Protein AF-A0A2V7XIF2-F1 (afdb_monomer_lite)

Structure (mmCIF, N/CA/C/O backbone):
data_AF-A0A2V7XIF2-F1
#
_entry.id   AF-A0A2V7XIF2-F1
#
loop_
_atom_site.group_PDB
_atom_site.id
_atom_site.type_symbol
_atom_site.label_atom_id
_atom_site.label_alt_id
_atom_site.label_comp_id
_atom_site.label_asym_id
_atom_site.label_entity_id
_atom_site.label_seq_id
_atom_site.pdbx_PDB_ins_code
_atom_site.Cartn_x
_atom_site.Cartn_y
_atom_site.Cartn_z
_atom_site.occupancy
_atom_site.B_iso_or_equiv
_atom_site.auth_seq_id
_atom_site.auth_comp_id
_atom_site.auth_asym_id
_atom_site.auth_atom_id
_atom_site.pdbx_PDB_model_num
ATOM 1 N N . MET A 1 1 ? -19.639 20.354 -1.097 1.00 61.91 1 MET A N 1
ATOM 2 C CA . MET A 1 1 ? -18.245 20.669 -0.716 1.00 61.91 1 MET A CA 1
ATOM 3 C C . MET A 1 1 ? -17.318 19.687 -1.419 1.00 61.91 1 MET A C 1
ATOM 5 O O . MET A 1 1 ? -17.720 18.538 -1.571 1.00 61.91 1 MET A O 1
ATOM 9 N N . ASN A 1 2 ? -16.154 20.120 -1.911 1.00 87.12 2 ASN A N 1
ATOM 10 C CA . ASN A 1 2 ? -15.184 19.226 -2.555 1.00 87.12 2 ASN A CA 1
ATOM 11 C C . ASN A 1 2 ? -14.437 18.419 -1.479 1.00 87.12 2 ASN A C 1
ATOM 13 O O . ASN A 1 2 ? -13.933 19.007 -0.529 1.00 87.12 2 ASN A O 1
ATOM 17 N N . LEU A 1 3 ? -14.365 17.089 -1.617 1.00 90.62 3 LEU A N 1
ATOM 18 C CA . LEU A 1 3 ? -13.649 16.223 -0.672 1.00 90.62 3 LEU A CA 1
ATOM 19 C C . LEU A 1 3 ? -12.134 16.489 -0.664 1.00 90.62 3 LEU A C 1
ATOM 21 O O . LEU A 1 3 ? -11.493 16.375 0.375 1.00 90.62 3 LEU A O 1
ATOM 25 N N . TYR A 1 4 ? -11.560 16.837 -1.818 1.00 90.69 4 TYR A N 1
ATOM 26 C CA . TYR A 1 4 ? -10.109 16.883 -2.007 1.00 90.69 4 TYR A CA 1
ATOM 27 C C . TYR A 1 4 ? -9.458 18.197 -1.590 1.00 90.69 4 TYR A C 1
ATOM 29 O O . TYR A 1 4 ? -8.278 18.201 -1.260 1.00 90.69 4 TYR A O 1
ATOM 37 N N . GLU A 1 5 ? -10.198 19.301 -1.588 1.00 92.19 5 GLU A N 1
ATOM 38 C CA . GLU A 1 5 ? -9.678 20.621 -1.216 1.00 92.19 5 GLU A CA 1
ATOM 39 C C . GLU A 1 5 ? -9.078 20.637 0.204 1.00 92.19 5 GLU A C 1
ATOM 41 O O . GLU A 1 5 ? -7.871 20.863 0.319 1.00 92.19 5 GLU A O 1
ATOM 46 N N . PRO A 1 6 ? -9.804 20.244 1.270 1.00 92.31 6 PRO A N 1
ATOM 47 C CA . PRO A 1 6 ? -9.222 20.233 2.613 1.00 92.31 6 PRO A CA 1
ATOM 48 C C . PRO A 1 6 ? -8.127 19.165 2.788 1.00 92.31 6 PRO A C 1
ATOM 50 O O . PRO A 1 6 ? -7.215 19.341 3.596 1.00 92.31 6 PRO A O 1
ATOM 53 N N . LEU A 1 7 ? -8.154 18.077 2.004 1.00 90.19 7 LEU A N 1
ATOM 54 C CA . LEU A 1 7 ? -7.068 17.086 1.978 1.00 90.19 7 LEU A CA 1
ATOM 55 C C . LEU A 1 7 ? -5.773 17.680 1.404 1.00 90.19 7 LEU A C 1
ATOM 57 O O . LEU A 1 7 ? -4.683 17.424 1.917 1.00 90.19 7 LEU A O 1
ATOM 61 N N . LEU A 1 8 ? -5.877 18.487 0.347 1.00 88.56 8 LEU A N 1
ATOM 62 C CA . LEU A 1 8 ? -4.736 19.161 -0.271 1.00 88.56 8 LEU A CA 1
ATOM 63 C C . LEU A 1 8 ? -4.167 20.257 0.636 1.00 88.56 8 LEU A C 1
ATOM 65 O O . LEU A 1 8 ? -2.941 20.387 0.715 1.00 88.56 8 LEU A O 1
ATOM 69 N N . GLU A 1 9 ? -5.041 20.993 1.323 1.00 89.56 9 GLU A N 1
ATOM 70 C CA . GLU A 1 9 ? -4.699 22.066 2.266 1.00 89.56 9 GLU A CA 1
ATOM 71 C C . GLU A 1 9 ? -4.225 21.558 3.629 1.00 89.56 9 GLU A C 1
ATOM 73 O O . GLU A 1 9 ? -3.619 22.312 4.388 1.00 89.56 9 GLU A O 1
ATOM 78 N N . ARG A 1 10 ? -4.435 20.267 3.919 1.00 88.50 10 ARG A N 1
ATOM 79 C CA . ARG A 1 10 ? -4.137 19.654 5.219 1.00 88.50 10 ARG A CA 1
ATOM 80 C C . ARG A 1 10 ? -4.938 20.302 6.358 1.00 88.50 10 ARG A C 1
ATOM 82 O O . ARG A 1 10 ? -4.434 20.434 7.473 1.00 88.50 10 ARG A O 1
ATOM 89 N N . ASP A 1 11 ? -6.185 20.677 6.086 1.00 90.06 11 ASP A N 1
ATOM 90 C CA . ASP A 1 11 ? -7.122 21.182 7.091 1.00 90.06 11 ASP A CA 1
ATOM 91 C C . ASP A 1 11 ? -7.878 20.013 7.727 1.00 90.06 11 ASP A C 1
ATOM 93 O O . ASP A 1 11 ? -8.844 19.502 7.167 1.00 90.06 11 ASP A O 1
ATOM 97 N N . GLU A 1 12 ? -7.449 19.579 8.913 1.00 89.00 12 GLU A N 1
ATOM 98 C CA . GLU A 1 12 ? -8.095 18.474 9.629 1.00 89.00 12 GLU A CA 1
ATOM 99 C C . GLU A 1 12 ? -9.597 18.713 9.862 1.00 89.00 12 GLU A C 1
ATOM 101 O O . GLU A 1 12 ? -10.413 17.808 9.660 1.00 89.00 12 GLU A O 1
ATOM 106 N N . SER A 1 13 ? -9.980 19.929 10.256 1.00 91.94 13 SER A N 1
ATOM 107 C CA . SER A 1 13 ? -11.377 20.261 10.543 1.00 91.94 13 SER A CA 1
ATOM 108 C C . SER A 1 13 ? -12.229 20.229 9.271 1.00 91.94 13 SER A C 1
ATOM 110 O O . SER A 1 13 ? -13.308 19.624 9.255 1.00 91.94 13 SER A O 1
ATOM 112 N N . GLY A 1 14 ? -11.692 20.777 8.180 1.00 94.50 14 GLY A N 1
ATOM 113 C CA . GLY A 1 14 ? -12.272 20.716 6.847 1.00 94.50 14 GLY A CA 1
ATOM 114 C C . GLY A 1 14 ? -12.381 19.290 6.315 1.00 94.50 14 GLY A C 1
ATOM 115 O O . GLY A 1 14 ? -13.403 18.953 5.721 1.00 94.50 14 GLY A O 1
ATOM 116 N N . ILE A 1 15 ? -11.397 18.417 6.573 1.00 93.81 15 ILE A N 1
ATOM 117 C CA . ILE A 1 15 ? -11.431 17.001 6.165 1.00 93.81 15 ILE A CA 1
ATOM 118 C C . ILE A 1 15 ? -12.615 16.294 6.824 1.00 93.81 15 ILE A C 1
ATOM 120 O O . ILE A 1 15 ? -13.421 15.672 6.130 1.00 93.81 15 ILE A O 1
ATOM 124 N N . ARG A 1 16 ? -12.769 16.427 8.148 1.00 94.12 16 ARG A N 1
ATOM 125 C CA . ARG A 1 16 ? -13.890 15.814 8.882 1.00 94.12 16 ARG A CA 1
ATOM 126 C C . ARG A 1 16 ? -15.235 16.314 8.348 1.00 94.12 16 ARG A C 1
ATOM 128 O O . ARG A 1 16 ? -16.128 15.515 8.064 1.00 94.12 16 ARG A O 1
ATOM 135 N N . ALA A 1 17 ? -15.367 17.624 8.135 1.00 95.56 17 ALA A N 1
ATOM 136 C CA . ALA A 1 17 ? -16.580 18.215 7.575 1.00 95.56 17 ALA A CA 1
ATOM 137 C C . ALA A 1 17 ? -16.866 17.728 6.139 1.00 95.56 17 ALA A C 1
ATOM 139 O O . ALA A 1 17 ? -18.011 17.408 5.808 1.00 95.56 17 ALA A O 1
ATOM 140 N N . ALA A 1 18 ? -15.838 17.627 5.291 1.00 96.25 18 ALA A N 1
ATOM 141 C CA . ALA A 1 18 ? -15.959 17.175 3.906 1.00 96.25 18 ALA A CA 1
ATOM 142 C C . ALA A 1 18 ? -16.367 15.715 3.805 1.00 96.25 18 ALA A C 1
ATOM 144 O O . ALA A 1 18 ? -17.196 15.377 2.963 1.00 96.25 18 ALA A O 1
ATOM 145 N N . ILE A 1 19 ? -15.841 14.867 4.685 1.00 95.38 19 ILE A N 1
ATOM 146 C CA . ILE A 1 19 ? -16.210 13.457 4.746 1.00 95.38 19 ILE A CA 1
ATOM 147 C C . ILE A 1 19 ? -17.662 13.295 5.188 1.00 95.38 19 ILE A C 1
ATOM 149 O O . ILE A 1 19 ? -18.418 12.589 4.518 1.00 95.38 19 ILE A O 1
ATOM 153 N N . HIS A 1 20 ? -18.091 13.991 6.247 1.00 93.88 20 HIS A N 1
ATOM 154 C CA . HIS A 1 20 ? -19.494 13.971 6.665 1.00 93.88 20 HIS A CA 1
ATOM 155 C C . HIS A 1 20 ? -20.438 14.416 5.542 1.00 93.88 20 HIS A C 1
ATOM 157 O O . HIS A 1 20 ? -21.467 13.780 5.318 1.00 93.88 20 HIS A O 1
ATOM 163 N N . GLU A 1 21 ? -20.082 15.472 4.808 1.00 95.12 21 GLU A N 1
ATOM 164 C CA . GLU A 1 21 ? -20.864 15.942 3.663 1.00 95.12 21 GLU A CA 1
ATOM 165 C C . GLU A 1 21 ? -20.866 14.925 2.512 1.00 95.12 21 GLU A C 1
ATOM 167 O O . GLU A 1 21 ? -21.921 14.602 1.966 1.00 95.12 21 GLU A O 1
ATOM 172 N N . PHE A 1 22 ? -19.704 14.364 2.168 1.00 95.75 22 PHE A N 1
ATOM 173 C CA . PHE A 1 22 ? -19.565 13.350 1.123 1.00 95.75 22 PHE A CA 1
ATOM 174 C C . PHE A 1 22 ? -20.431 12.118 1.419 1.00 95.75 22 PHE A C 1
ATOM 176 O O . PHE A 1 22 ? -21.110 11.604 0.523 1.00 95.75 22 PHE A O 1
ATOM 183 N N . ARG A 1 23 ? -20.469 11.683 2.688 1.00 94.44 23 ARG A N 1
ATOM 184 C CA . ARG A 1 23 ? -21.249 10.528 3.151 1.00 94.44 23 ARG A CA 1
ATOM 185 C C . ARG A 1 23 ? -22.764 10.709 3.044 1.00 94.44 23 ARG A C 1
ATOM 187 O O . ARG A 1 23 ? -23.464 9.703 2.993 1.00 94.44 23 ARG A O 1
ATOM 194 N N . ARG A 1 24 ? -23.280 11.937 2.915 1.00 94.69 24 ARG A N 1
ATOM 195 C CA . ARG A 1 24 ? -24.719 12.166 2.673 1.00 94.69 24 ARG A CA 1
ATOM 196 C C . ARG A 1 24 ? -25.195 11.643 1.319 1.00 94.69 24 ARG A C 1
ATOM 198 O O . ARG A 1 24 ? -26.362 11.298 1.192 1.00 94.69 24 ARG A O 1
ATOM 205 N N . ASN A 1 25 ? -24.302 11.586 0.328 1.00 94.75 25 ASN A N 1
ATOM 206 C CA . ASN A 1 25 ? -24.657 11.291 -1.066 1.00 94.75 25 ASN A CA 1
ATOM 207 C C . ASN A 1 25 ? -23.988 10.030 -1.632 1.00 94.75 25 ASN A C 1
ATOM 209 O O . ASN A 1 25 ? -24.274 9.640 -2.761 1.00 94.75 25 ASN A O 1
ATOM 213 N N . HIS A 1 26 ? -23.089 9.401 -0.880 1.00 96.38 26 HIS A N 1
ATOM 214 C CA . HIS A 1 26 ? -22.290 8.267 -1.352 1.00 96.38 26 HIS A CA 1
ATOM 215 C C . HIS A 1 26 ? -22.406 7.081 -0.391 1.00 96.38 26 HIS A C 1
ATOM 217 O O . HIS A 1 26 ? -23.202 7.117 0.544 1.00 96.38 26 HIS A O 1
ATOM 223 N N . THR A 1 27 ? -21.631 6.018 -0.604 1.00 95.94 27 THR A N 1
ATOM 224 C CA . THR A 1 27 ? -21.493 4.875 0.317 1.00 95.94 27 THR A CA 1
ATOM 225 C C . THR A 1 27 ? -20.167 4.947 1.082 1.00 95.94 27 THR A C 1
ATOM 227 O O . THR A 1 27 ? -19.295 5.753 0.746 1.00 95.94 27 THR A O 1
ATOM 230 N N . SER A 1 28 ? -20.000 4.108 2.106 1.00 94.94 28 SER A N 1
ATOM 231 C CA . SER A 1 28 ? -18.718 3.952 2.806 1.00 94.94 28 SER A CA 1
ATOM 232 C C . SER A 1 28 ? -17.621 3.417 1.882 1.00 94.94 28 SER A C 1
ATOM 234 O O . SER A 1 28 ? -16.495 3.898 1.931 1.00 94.94 28 SER A O 1
ATOM 236 N N . ASP A 1 29 ? -17.959 2.511 0.960 1.00 94.94 29 ASP A N 1
ATOM 237 C CA . ASP A 1 29 ? -17.020 2.009 -0.053 1.00 94.94 29 ASP A CA 1
ATOM 238 C C . ASP A 1 29 ? -16.558 3.117 -1.005 1.00 94.94 29 ASP A C 1
ATOM 240 O O . ASP A 1 29 ? -15.381 3.196 -1.351 1.00 94.94 29 ASP A O 1
ATOM 244 N N . ALA A 1 30 ? -17.468 4.014 -1.399 1.00 95.12 30 ALA A N 1
ATOM 245 C CA . ALA A 1 30 ? -17.123 5.167 -2.223 1.00 95.12 30 ALA A CA 1
ATOM 246 C C . ALA A 1 30 ? -16.236 6.166 -1.463 1.00 95.12 30 ALA A C 1
ATOM 248 O O . ALA A 1 30 ? -15.294 6.705 -2.044 1.00 95.12 30 ALA A O 1
ATOM 249 N N . LEU A 1 31 ? -16.501 6.388 -0.168 1.00 96.12 31 LEU A N 1
ATOM 250 C CA . LEU A 1 31 ? -15.632 7.205 0.683 1.00 96.12 31 LEU A CA 1
ATOM 251 C C . LEU A 1 31 ? -14.236 6.579 0.780 1.00 96.12 31 LEU A C 1
ATOM 253 O O . LEU A 1 31 ? -13.240 7.263 0.546 1.00 96.12 31 LEU A O 1
ATOM 257 N N . PHE A 1 32 ? -14.167 5.281 1.086 1.00 96.25 32 PHE A N 1
ATOM 258 C CA . PHE A 1 32 ? -12.914 4.541 1.147 1.00 96.25 32 PHE A CA 1
ATOM 259 C C . PHE A 1 32 ? -12.128 4.673 -0.156 1.00 96.25 32 PHE A C 1
ATOM 261 O O . PHE A 1 32 ? -10.953 5.032 -0.127 1.00 96.25 32 PHE A O 1
ATOM 268 N N . ALA A 1 33 ? -12.776 4.424 -1.298 1.00 95.00 33 ALA A N 1
ATOM 269 C CA . ALA A 1 33 ? -12.128 4.501 -2.598 1.00 95.00 33 ALA A CA 1
ATOM 270 C C . ALA A 1 33 ? -11.537 5.894 -2.851 1.00 95.00 33 ALA A C 1
ATOM 272 O O . ALA A 1 33 ? -10.384 5.992 -3.264 1.00 95.00 33 ALA A O 1
ATOM 273 N N . ALA A 1 34 ? -12.275 6.963 -2.540 1.00 94.62 34 ALA A N 1
ATOM 274 C CA . ALA A 1 34 ? -11.799 8.331 -2.721 1.00 94.62 34 ALA A CA 1
ATOM 275 C C . ALA A 1 34 ? -10.588 8.665 -1.826 1.00 94.62 34 ALA A C 1
ATOM 277 O O . ALA A 1 34 ? -9.622 9.270 -2.297 1.00 94.62 34 ALA A O 1
ATOM 278 N N . VAL A 1 35 ? -10.611 8.236 -0.559 1.00 95.12 35 VAL A N 1
ATOM 279 C CA . VAL A 1 35 ? -9.514 8.449 0.402 1.00 95.12 35 VAL A CA 1
ATOM 280 C C . VAL A 1 35 ? -8.279 7.624 0.042 1.00 95.12 35 VAL A C 1
ATOM 282 O O . VAL A 1 35 ? -7.164 8.145 0.025 1.00 95.12 35 VAL A O 1
ATOM 285 N N . ALA A 1 36 ? -8.459 6.350 -0.296 1.00 94.94 36 ALA A N 1
ATOM 286 C CA . ALA A 1 36 ? -7.357 5.475 -0.671 1.00 94.94 36 ALA A CA 1
ATOM 287 C C . ALA A 1 36 ? -6.720 5.908 -2.004 1.00 94.94 36 ALA A C 1
ATOM 289 O O . ALA A 1 36 ? -5.497 5.881 -2.133 1.00 94.94 36 ALA A O 1
ATOM 290 N N . GLN A 1 37 ? -7.518 6.383 -2.969 1.00 92.75 37 GLN A N 1
ATOM 291 C CA . GLN A 1 37 ? -7.003 7.014 -4.189 1.00 92.75 37 GLN A CA 1
ATOM 292 C C . GLN A 1 37 ? -6.178 8.257 -3.866 1.00 92.75 37 GLN A C 1
ATOM 294 O O . GLN A 1 37 ? -5.092 8.417 -4.413 1.00 92.75 37 GLN A O 1
ATOM 299 N N . PHE A 1 38 ? -6.642 9.113 -2.951 1.00 92.19 38 PHE A N 1
ATOM 300 C CA . PHE A 1 38 ? -5.856 10.265 -2.518 1.00 92.19 38 PHE A CA 1
ATOM 301 C C . PHE A 1 38 ? -4.504 9.840 -1.926 1.00 92.19 38 PHE A C 1
ATOM 303 O O . PHE A 1 38 ? -3.480 10.390 -2.321 1.00 92.19 38 PHE A O 1
ATOM 310 N N . ALA A 1 39 ? -4.472 8.832 -1.047 1.00 92.00 39 ALA A N 1
ATOM 311 C CA . ALA A 1 39 ? -3.224 8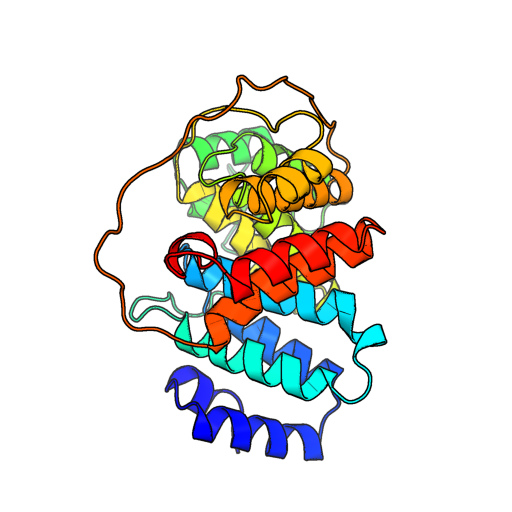.323 -0.468 1.00 92.00 39 ALA A CA 1
ATOM 312 C C . ALA A 1 39 ? -2.241 7.799 -1.534 1.00 92.00 39 ALA A C 1
ATOM 314 O O . ALA A 1 39 ? -1.039 8.032 -1.429 1.00 92.00 39 ALA A O 1
ATOM 315 N N . VAL A 1 40 ? -2.753 7.134 -2.574 1.00 91.62 40 VAL A N 1
ATOM 316 C CA . VAL A 1 40 ? -1.956 6.641 -3.709 1.00 91.62 40 VAL A CA 1
ATOM 317 C C . VAL A 1 40 ? -1.443 7.782 -4.586 1.00 91.62 40 VAL A C 1
ATOM 319 O O . VAL A 1 40 ? -0.275 7.795 -4.958 1.00 91.62 40 VAL A O 1
ATOM 322 N N . LEU A 1 41 ? -2.284 8.765 -4.907 1.00 88.69 41 LEU A N 1
ATOM 323 C CA . LEU A 1 41 ? -1.900 9.882 -5.774 1.00 88.69 41 LEU A CA 1
ATOM 324 C C . LEU A 1 41 ? -0.996 10.902 -5.069 1.00 88.69 41 LEU A C 1
ATOM 326 O O . LEU A 1 41 ? -0.197 11.562 -5.724 1.00 88.69 41 LEU A O 1
ATOM 330 N N . ALA A 1 42 ? -1.105 11.029 -3.746 1.00 85.94 42 ALA A N 1
ATOM 331 C CA . ALA A 1 42 ? -0.234 11.869 -2.925 1.00 85.94 42 ALA A CA 1
ATOM 332 C C . ALA A 1 42 ? 1.096 11.185 -2.559 1.00 85.94 42 ALA A C 1
ATOM 334 O O . ALA A 1 42 ? 1.938 11.802 -1.894 1.00 85.94 42 ALA A O 1
ATOM 335 N N . TYR A 1 43 ? 1.268 9.921 -2.960 1.00 86.38 43 TYR A N 1
ATOM 336 C CA . TYR A 1 43 ? 2.403 9.096 -2.590 1.00 86.38 43 TYR A CA 1
ATOM 337 C C . TYR A 1 43 ? 3.730 9.728 -3.014 1.00 86.38 43 TYR A C 1
ATOM 339 O O . TYR A 1 43 ? 3.865 10.265 -4.109 1.00 86.38 43 TYR A O 1
ATOM 347 N N . ALA A 1 44 ? 4.723 9.639 -2.137 1.00 82.31 44 ALA A N 1
ATOM 348 C CA . ALA A 1 44 ? 6.117 9.964 -2.410 1.00 82.31 44 ALA A CA 1
ATOM 349 C C . ALA A 1 44 ? 6.980 8.998 -1.589 1.00 82.31 44 ALA A C 1
ATOM 351 O O . ALA A 1 44 ? 6.613 8.772 -0.434 1.00 82.31 44 ALA A O 1
ATOM 352 N N . PRO A 1 45 ? 8.096 8.451 -2.110 1.00 76.81 45 PRO A N 1
ATOM 353 C CA . PRO A 1 45 ? 8.874 7.418 -1.418 1.00 76.81 45 PRO A CA 1
ATOM 354 C C . PRO A 1 45 ? 9.425 7.940 -0.083 1.00 76.81 45 PRO A C 1
ATOM 356 O O . PRO A 1 45 ? 10.441 8.627 -0.019 1.00 76.81 45 PRO A O 1
ATOM 359 N N . SER A 1 46 ? 8.673 7.714 0.990 1.00 78.81 46 SER A N 1
ATOM 360 C CA . SER A 1 46 ? 8.886 8.277 2.322 1.00 78.81 46 SER A CA 1
ATOM 361 C C . SER A 1 46 ? 8.130 7.426 3.332 1.00 78.81 46 SER A C 1
ATOM 363 O O . SER A 1 46 ? 7.051 6.916 3.025 1.00 78.81 46 SER A O 1
ATOM 365 N N . GLN A 1 47 ? 8.654 7.304 4.553 1.00 76.69 47 GLN A N 1
ATOM 366 C CA . GLN A 1 47 ? 8.023 6.497 5.609 1.00 76.69 47 GLN A CA 1
ATOM 367 C C . GLN A 1 47 ? 6.554 6.884 5.847 1.00 76.69 47 GLN A C 1
ATOM 369 O O . GLN A 1 47 ? 5.687 6.033 6.037 1.00 76.69 47 GLN A O 1
ATOM 374 N N . HIS A 1 48 ? 6.238 8.175 5.764 1.00 80.12 48 HIS A N 1
ATOM 375 C CA . HIS A 1 48 ? 4.879 8.673 5.952 1.00 80.12 48 HIS A CA 1
ATOM 376 C C . HIS A 1 48 ? 3.913 8.202 4.859 1.00 80.12 48 HIS A C 1
ATOM 378 O O . HIS A 1 48 ? 2.841 7.678 5.168 1.00 80.12 48 HIS A O 1
ATOM 384 N N . ALA A 1 49 ? 4.292 8.338 3.585 1.00 82.94 49 ALA A N 1
ATOM 385 C CA . ALA A 1 49 ? 3.424 7.946 2.479 1.00 82.94 49 ALA A CA 1
ATOM 386 C C . ALA A 1 49 ? 3.233 6.424 2.398 1.00 82.94 49 ALA A C 1
ATOM 388 O O . ALA A 1 49 ? 2.110 5.972 2.162 1.00 82.94 49 ALA A O 1
ATOM 389 N N . LYS A 1 50 ? 4.290 5.637 2.673 1.00 86.81 50 LYS A N 1
ATOM 390 C CA . LYS A 1 50 ? 4.212 4.169 2.816 1.00 86.81 50 LYS A CA 1
ATOM 391 C C . LYS A 1 50 ? 3.106 3.795 3.795 1.00 86.81 50 LYS A C 1
ATOM 393 O O . LYS A 1 50 ? 2.195 3.034 3.464 1.00 86.81 50 LYS A O 1
ATOM 398 N N . HIS A 1 51 ? 3.129 4.399 4.980 1.00 84.81 51 HIS A N 1
ATOM 399 C CA . HIS A 1 51 ? 2.128 4.128 6.000 1.00 84.81 51 HIS A CA 1
ATOM 400 C C . HIS A 1 51 ? 0.733 4.601 5.623 1.00 84.81 51 HIS A C 1
ATOM 402 O O . HIS A 1 51 ? -0.213 3.893 5.939 1.00 84.81 51 HIS A O 1
ATOM 408 N N . ALA A 1 52 ? 0.565 5.710 4.904 1.00 88.19 52 ALA A N 1
ATOM 409 C CA . ALA A 1 52 ? -0.768 6.161 4.505 1.00 88.19 52 ALA A CA 1
ATOM 410 C C . ALA A 1 52 ? -1.472 5.134 3.609 1.00 88.19 52 ALA A C 1
ATOM 412 O O . ALA A 1 52 ? -2.638 4.795 3.828 1.00 88.19 52 ALA A O 1
ATOM 413 N N . VAL A 1 53 ? -0.730 4.566 2.659 1.00 91.19 53 VAL A N 1
ATOM 414 C CA . VAL A 1 53 ? -1.214 3.490 1.788 1.00 91.19 53 VAL A CA 1
ATOM 415 C C . VAL A 1 53 ? -1.485 2.215 2.590 1.00 91.19 53 VAL A C 1
ATOM 417 O O . VAL A 1 53 ? -2.547 1.607 2.443 1.00 91.19 53 VAL A O 1
ATOM 420 N N . ILE A 1 54 ? -0.563 1.819 3.473 1.00 90.81 54 ILE A N 1
ATOM 421 C CA . ILE A 1 54 ? -0.720 0.620 4.309 1.00 90.81 54 ILE A CA 1
ATOM 422 C C . ILE A 1 54 ? -1.904 0.760 5.282 1.00 90.81 54 ILE A C 1
ATOM 424 O O . ILE A 1 54 ? -2.616 -0.216 5.516 1.00 90.81 54 ILE A O 1
ATOM 428 N N . CYS A 1 55 ? -2.173 1.957 5.806 1.00 89.69 55 CYS A N 1
ATOM 429 C CA . CYS A 1 55 ? -3.332 2.235 6.655 1.00 89.69 55 CYS A CA 1
ATOM 430 C C . CYS A 1 55 ? -4.632 2.063 5.876 1.00 89.69 55 CYS A C 1
ATOM 432 O O . CYS A 1 55 ? -5.513 1.340 6.329 1.00 89.69 55 CYS A O 1
ATOM 434 N N . CYS A 1 56 ? -4.724 2.635 4.669 1.00 92.81 56 CYS A N 1
ATOM 435 C CA . CYS A 1 56 ? -5.885 2.435 3.802 1.00 92.81 56 CYS A CA 1
ATOM 436 C C . CYS A 1 56 ? -6.085 0.942 3.494 1.00 92.81 56 CYS A C 1
ATOM 438 O O . CYS A 1 56 ? -7.185 0.407 3.631 1.00 92.81 56 CYS A O 1
ATOM 440 N N . ARG A 1 57 ? -5.007 0.226 3.156 1.00 93.75 57 ARG A N 1
ATOM 441 C CA . ARG A 1 57 ? -5.053 -1.227 2.951 1.00 93.75 57 ARG A CA 1
ATOM 442 C C . ARG A 1 57 ? -5.590 -1.967 4.182 1.00 93.75 57 ARG A C 1
ATOM 444 O O . ARG A 1 57 ? -6.436 -2.847 4.027 1.00 93.75 57 ARG A O 1
ATOM 451 N N . SER A 1 58 ? -5.094 -1.612 5.364 1.00 91.38 58 SER A N 1
ATOM 452 C CA . SER A 1 58 ? -5.425 -2.258 6.637 1.00 91.38 58 SER A CA 1
ATOM 453 C C . SER A 1 58 ? -6.866 -1.977 7.058 1.00 91.38 58 SER A C 1
ATOM 455 O O . SER A 1 58 ? -7.566 -2.902 7.461 1.00 91.38 58 SER A O 1
ATOM 457 N N . ALA A 1 59 ? -7.336 -0.737 6.883 1.00 91.56 59 ALA A N 1
ATOM 458 C CA . ALA A 1 59 ? -8.724 -0.345 7.114 1.00 91.56 59 ALA A CA 1
ATOM 459 C C . ALA A 1 59 ? -9.687 -1.178 6.262 1.00 91.56 59 ALA A C 1
ATOM 461 O O . ALA A 1 59 ? -10.696 -1.663 6.768 1.00 91.56 59 ALA A O 1
ATOM 462 N N . TRP A 1 60 ? -9.344 -1.413 4.990 1.00 93.56 60 TRP A N 1
ATOM 463 C CA . TRP A 1 60 ? -10.145 -2.268 4.116 1.00 93.56 60 TRP A CA 1
ATOM 464 C C . TRP A 1 60 ? -10.243 -3.711 4.614 1.00 93.56 60 TRP A C 1
ATOM 466 O O . TRP A 1 60 ? -11.307 -4.317 4.509 1.00 93.56 60 TRP A O 1
ATOM 476 N N . ASP A 1 61 ? -9.154 -4.276 5.141 1.00 90.81 61 ASP A N 1
ATOM 477 C CA . ASP A 1 61 ? -9.132 -5.666 5.617 1.00 90.81 61 ASP A CA 1
ATOM 478 C C . ASP A 1 61 ? -9.998 -5.902 6.849 1.00 90.81 61 ASP A C 1
ATOM 480 O O . ASP A 1 61 ? -10.519 -6.999 7.018 1.00 90.81 61 ASP A O 1
ATOM 484 N N . ILE A 1 62 ? -10.167 -4.886 7.693 1.00 88.44 62 ILE A N 1
ATOM 485 C CA . ILE A 1 62 ? -10.931 -5.009 8.940 1.00 88.44 62 ILE A CA 1
ATOM 486 C C . ILE A 1 62 ? -12.318 -4.364 8.852 1.00 88.44 62 ILE A C 1
ATOM 488 O O . ILE A 1 62 ? -13.036 -4.321 9.849 1.00 88.44 62 ILE A O 1
ATOM 492 N N . ARG A 1 63 ? -12.717 -3.866 7.672 1.00 89.31 63 ARG A N 1
ATOM 493 C CA . ARG A 1 63 ? -13.964 -3.104 7.480 1.00 89.31 63 ARG A CA 1
ATOM 494 C C . ARG A 1 63 ? -15.202 -3.852 7.980 1.00 89.31 63 ARG A C 1
ATOM 496 O O . ARG A 1 63 ? -16.031 -3.266 8.673 1.00 89.31 63 ARG A O 1
ATOM 503 N N . ASP A 1 64 ? -15.263 -5.160 7.728 1.00 88.12 64 ASP A N 1
ATOM 504 C CA . ASP A 1 64 ? -16.402 -6.007 8.099 1.00 88.12 64 ASP A CA 1
ATOM 505 C C . ASP A 1 64 ? -16.537 -6.153 9.630 1.00 88.12 64 ASP A C 1
ATOM 507 O O . ASP A 1 64 ? -17.633 -6.363 10.142 1.00 88.12 64 ASP A O 1
ATOM 511 N N . GLN A 1 65 ? -15.443 -5.974 10.381 1.00 86.25 65 GLN A N 1
ATOM 512 C CA . GLN A 1 65 ? -15.434 -6.019 11.850 1.00 86.25 65 GLN A CA 1
ATOM 513 C C . GLN A 1 65 ? -15.816 -4.680 12.488 1.00 86.25 65 GLN A C 1
ATOM 515 O O . GLN A 1 65 ? -16.235 -4.627 13.645 1.00 86.25 65 GLN A O 1
ATOM 520 N N . LEU A 1 66 ? -15.632 -3.579 11.759 1.00 81.38 66 LEU A N 1
ATOM 521 C CA . LEU A 1 66 ? -15.862 -2.232 12.277 1.00 81.38 66 LEU A CA 1
ATOM 522 C C . LEU A 1 66 ? -17.323 -1.806 12.175 1.00 81.38 66 LEU A C 1
ATOM 524 O O . LEU A 1 66 ? -17.761 -0.974 12.978 1.00 81.38 66 LEU A O 1
ATOM 528 N N . GLY A 1 67 ? -18.068 -2.360 11.214 1.00 84.00 67 GLY A N 1
ATOM 529 C CA . GLY A 1 67 ? -19.454 -1.983 10.951 1.00 84.00 67 GLY A CA 1
ATOM 530 C C . GLY A 1 67 ? -19.588 -0.465 10.814 1.00 84.00 67 GLY A C 1
ATOM 531 O O . GLY A 1 67 ? -18.904 0.162 10.007 1.00 84.00 67 GLY A O 1
ATOM 532 N N . ASN A 1 68 ? -20.409 0.147 11.669 1.00 83.56 68 ASN A N 1
ATOM 533 C CA . ASN A 1 68 ? -20.684 1.588 11.633 1.00 83.56 68 ASN A CA 1
ATOM 534 C C . ASN A 1 68 ? -19.471 2.481 11.954 1.00 83.56 68 ASN A C 1
ATOM 536 O O . ASN A 1 68 ? -19.526 3.674 11.683 1.00 83.56 68 ASN A O 1
ATOM 540 N N . ARG A 1 69 ? -18.384 1.930 12.514 1.00 86.25 69 ARG A N 1
ATOM 541 C CA . ARG A 1 69 ? -17.148 2.680 12.816 1.00 86.25 69 ARG A CA 1
ATOM 542 C C . ARG A 1 69 ? -16.170 2.735 11.642 1.00 86.25 69 ARG A C 1
ATOM 544 O O . ARG A 1 69 ? -15.082 3.290 11.773 1.00 86.25 69 ARG A O 1
ATOM 551 N N . PHE A 1 70 ? -16.509 2.120 10.509 1.00 89.38 70 PHE A N 1
ATOM 552 C CA . PHE A 1 70 ? -15.620 2.101 9.351 1.00 89.38 70 PHE A CA 1
ATOM 553 C C . PHE A 1 70 ? -15.371 3.512 8.799 1.00 89.38 70 PHE A C 1
ATOM 555 O O . PHE A 1 70 ? -14.225 3.857 8.525 1.00 89.38 70 PHE A O 1
ATOM 562 N N . ASP A 1 71 ? -16.403 4.356 8.724 1.00 90.44 71 ASP A N 1
ATOM 563 C CA . ASP A 1 71 ? -16.274 5.738 8.236 1.00 90.44 71 ASP A CA 1
ATOM 564 C C . ASP A 1 71 ? -15.349 6.590 9.125 1.00 90.44 71 ASP A C 1
ATOM 566 O O . ASP A 1 71 ? -14.581 7.409 8.612 1.00 90.44 71 ASP A O 1
ATOM 570 N N . ASP A 1 72 ? -15.367 6.361 10.442 1.00 89.19 72 ASP A N 1
ATOM 571 C CA . ASP A 1 72 ? -14.465 7.030 11.386 1.00 89.19 72 ASP A CA 1
ATOM 572 C C . ASP A 1 72 ? -13.010 6.642 11.098 1.00 89.19 72 ASP A C 1
ATOM 574 O O . ASP A 1 72 ? -12.134 7.500 10.996 1.00 89.19 72 ASP A O 1
ATOM 578 N N . LEU A 1 73 ? -12.747 5.351 10.870 1.00 88.50 73 LEU A N 1
ATOM 579 C CA . LEU A 1 73 ? -11.405 4.890 10.522 1.00 88.50 73 LEU A CA 1
ATOM 580 C C . LEU A 1 73 ? -10.939 5.435 9.165 1.00 88.50 73 LEU A C 1
ATOM 582 O O . LEU A 1 73 ? -9.776 5.811 9.012 1.00 88.50 73 LEU A O 1
ATOM 586 N N . VAL A 1 74 ? -11.831 5.492 8.175 1.00 92.31 74 VAL A N 1
ATOM 587 C CA . VAL A 1 74 ? -11.517 6.076 6.864 1.00 92.31 74 VAL A CA 1
ATOM 588 C C . VAL A 1 74 ? -11.224 7.574 6.990 1.00 92.31 74 VAL A C 1
ATOM 590 O O . VAL A 1 74 ? -10.329 8.076 6.311 1.00 92.31 74 VAL A O 1
ATOM 593 N N . THR A 1 75 ? -11.899 8.275 7.902 1.00 91.44 75 THR A N 1
ATOM 594 C CA . THR A 1 75 ? -11.605 9.677 8.235 1.00 91.44 75 THR A CA 1
ATOM 595 C C . THR A 1 75 ? -10.191 9.841 8.782 1.00 91.44 75 THR A C 1
ATOM 597 O O . THR A 1 75 ? -9.445 10.689 8.294 1.00 91.44 75 THR A O 1
ATOM 600 N N . GLU A 1 76 ? -9.777 8.991 9.722 1.00 89.19 76 GLU A N 1
ATOM 601 C CA . GLU A 1 76 ? -8.409 9.017 10.251 1.00 89.19 76 GLU A CA 1
ATOM 602 C C . GLU A 1 76 ? -7.366 8.666 9.175 1.00 89.19 76 GLU A C 1
ATOM 604 O O . GLU A 1 76 ? -6.320 9.312 9.094 1.00 89.19 76 GLU A O 1
ATOM 609 N N . CYS A 1 77 ? -7.670 7.728 8.268 1.00 90.31 77 CYS A N 1
ATOM 610 C CA . CYS A 1 77 ? -6.813 7.447 7.109 1.00 90.31 77 CYS A CA 1
ATOM 611 C C . CYS A 1 77 ? -6.664 8.675 6.196 1.00 90.31 77 CYS A C 1
ATOM 613 O O . CYS A 1 77 ? -5.569 8.946 5.702 1.00 90.31 77 CYS A O 1
ATOM 615 N N . ALA A 1 78 ? -7.745 9.429 5.983 1.00 91.88 78 ALA A N 1
ATOM 616 C CA . ALA A 1 78 ? -7.747 10.626 5.149 1.00 91.88 78 ALA A CA 1
ATOM 617 C C . ALA A 1 78 ? -6.895 11.745 5.758 1.00 91.88 78 ALA A C 1
ATOM 619 O O . ALA A 1 78 ? -6.065 12.340 5.067 1.00 91.88 78 ALA A O 1
ATOM 620 N N . ILE A 1 79 ? -7.048 11.978 7.065 1.00 89.44 79 ILE A N 1
ATOM 621 C CA . ILE A 1 79 ? -6.219 12.918 7.824 1.00 89.44 79 ILE A CA 1
ATOM 622 C C . ILE A 1 79 ? -4.758 12.494 7.718 1.00 89.44 79 ILE A C 1
ATOM 624 O O . ILE A 1 79 ? -3.913 13.291 7.315 1.00 89.44 79 ILE A O 1
ATOM 628 N N . TYR A 1 80 ? -4.454 11.225 7.996 1.00 86.31 80 TYR A N 1
ATOM 629 C CA . TYR A 1 80 ? -3.085 10.735 7.945 1.00 86.31 80 TYR A CA 1
ATOM 630 C C . TYR A 1 80 ? -2.455 10.883 6.552 1.00 86.31 80 TYR A C 1
ATOM 632 O O . TYR A 1 80 ? -1.326 11.367 6.436 1.00 86.31 80 TYR A O 1
ATOM 640 N N . ALA A 1 81 ? -3.182 10.539 5.486 1.00 88.25 81 ALA A N 1
ATOM 641 C CA . ALA A 1 81 ? -2.723 10.704 4.110 1.00 88.25 81 ALA A CA 1
ATOM 642 C C . ALA A 1 81 ? -2.459 12.178 3.760 1.00 88.25 81 ALA A C 1
ATOM 644 O O . ALA A 1 81 ? -1.410 12.497 3.198 1.00 88.25 81 ALA A O 1
ATOM 645 N N . ALA A 1 82 ? -3.363 13.087 4.138 1.00 88.44 82 ALA A N 1
ATOM 646 C CA . ALA A 1 82 ? -3.200 14.524 3.914 1.00 88.44 82 ALA A CA 1
ATOM 647 C C . ALA A 1 82 ? -1.960 15.073 4.633 1.00 88.44 82 ALA A C 1
ATOM 649 O O . ALA A 1 82 ? -1.158 15.799 4.041 1.00 88.44 82 ALA A O 1
ATOM 650 N N . MET A 1 83 ? -1.755 14.669 5.889 1.00 84.25 83 MET A N 1
ATOM 651 C CA . MET A 1 83 ? -0.595 15.082 6.680 1.00 84.25 83 MET A CA 1
ATOM 652 C C . MET A 1 83 ? 0.723 14.476 6.186 1.00 84.25 83 MET A C 1
ATOM 654 O O . MET A 1 83 ? 1.772 15.092 6.360 1.00 84.25 83 MET A O 1
ATOM 658 N N . SER A 1 84 ? 0.672 13.294 5.570 1.00 80.56 84 SER A N 1
ATOM 659 C CA . SER A 1 84 ? 1.843 12.574 5.050 1.00 80.56 84 SER A CA 1
ATOM 660 C C . SER A 1 84 ? 2.337 13.097 3.702 1.00 80.56 84 SER A C 1
ATOM 662 O O . SER A 1 84 ? 3.469 12.805 3.305 1.00 80.56 84 SER A O 1
ATOM 664 N N . ARG A 1 85 ? 1.505 13.872 2.995 1.00 78.75 85 ARG A N 1
ATOM 665 C CA . ARG A 1 85 ? 1.855 14.484 1.711 1.00 78.75 85 ARG A CA 1
ATOM 666 C C . ARG A 1 85 ? 3.099 15.359 1.869 1.00 78.75 85 ARG A C 1
ATOM 668 O O . ARG A 1 85 ? 3.185 16.170 2.790 1.00 78.75 85 ARG A O 1
ATOM 675 N N . GLN A 1 86 ? 4.038 15.264 0.936 1.00 72.69 86 GLN A N 1
ATOM 676 C CA . GLN A 1 86 ? 5.236 16.101 0.939 1.00 72.69 86 GLN A CA 1
ATOM 677 C C . GLN A 1 86 ? 5.016 17.369 0.094 1.00 72.69 86 GLN A C 1
ATOM 679 O O . GLN A 1 86 ? 4.248 17.338 -0.869 1.00 72.69 86 GLN A O 1
ATOM 684 N N . PRO A 1 87 ? 5.653 18.509 0.426 1.00 66.62 87 PRO A N 1
ATOM 685 C CA . PRO A 1 87 ? 5.577 19.726 -0.393 1.00 66.62 87 PRO A CA 1
ATOM 686 C C . PRO A 1 87 ? 6.047 19.518 -1.841 1.00 66.62 87 PRO A C 1
ATOM 688 O O . PRO A 1 87 ? 5.572 20.198 -2.744 1.00 66.62 87 PRO A O 1
ATOM 691 N N . TRP A 1 88 ? 6.956 18.562 -2.052 1.00 61.34 88 TRP A N 1
ATOM 692 C CA . TRP A 1 88 ? 7.502 18.165 -3.352 1.00 61.34 88 TRP A CA 1
ATOM 693 C C . TRP A 1 88 ? 6.870 16.885 -3.915 1.00 61.34 88 TRP A C 1
ATOM 695 O O . TRP A 1 88 ? 7.445 16.289 -4.824 1.00 61.34 88 TRP A O 1
ATOM 705 N N . SER A 1 89 ? 5.732 16.419 -3.376 1.00 63.00 89 SER A N 1
ATOM 706 C CA . SER A 1 89 ? 4.999 15.303 -3.987 1.00 63.00 89 SER A CA 1
ATOM 707 C C . SER A 1 89 ? 4.776 15.620 -5.468 1.00 63.00 89 SER A C 1
ATOM 709 O O . SER A 1 89 ? 4.257 16.690 -5.799 1.00 63.00 89 SER A O 1
ATOM 711 N N . GLU A 1 90 ? 5.208 14.711 -6.344 1.00 63.59 90 GLU A N 1
ATOM 712 C CA . GLU A 1 90 ? 5.036 14.866 -7.785 1.00 63.59 90 GLU A CA 1
ATOM 713 C C . GLU A 1 90 ? 3.550 15.052 -8.124 1.00 63.59 90 GLU A C 1
ATOM 715 O O . GLU A 1 90 ? 2.680 14.580 -7.381 1.00 63.59 90 GLU A O 1
ATOM 720 N N . PRO A 1 91 ? 3.230 15.728 -9.242 1.00 67.69 91 PRO A N 1
ATOM 721 C CA . PRO A 1 91 ? 1.874 15.714 -9.758 1.00 67.69 91 PRO A CA 1
ATOM 722 C C . PRO A 1 91 ? 1.357 14.271 -9.857 1.00 67.69 91 PRO A C 1
ATOM 724 O O . PRO A 1 91 ? 2.134 13.377 -10.206 1.00 67.69 91 PRO A O 1
ATOM 727 N N . PRO A 1 92 ? 0.065 14.026 -9.583 1.00 70.12 92 PRO A N 1
ATOM 728 C CA . PRO A 1 92 ? -0.518 12.703 -9.733 1.00 70.12 92 PRO A CA 1
ATOM 729 C C . PRO A 1 92 ? -0.262 12.156 -11.143 1.00 70.12 92 PRO A C 1
ATOM 731 O O . PRO A 1 92 ? -0.759 12.709 -12.122 1.00 70.12 92 PRO A O 1
ATOM 734 N N . ILE A 1 93 ? 0.515 11.078 -11.257 1.00 75.44 93 ILE A N 1
ATOM 735 C CA . ILE A 1 93 ? 0.713 10.379 -12.532 1.00 75.44 93 ILE A CA 1
ATOM 736 C C . ILE A 1 93 ? -0.284 9.230 -12.573 1.00 75.44 93 ILE A C 1
ATOM 738 O O . ILE A 1 93 ? -0.176 8.247 -11.836 1.00 75.44 93 ILE A O 1
ATOM 742 N N . THR A 1 94 ? -1.285 9.400 -13.427 1.00 76.44 94 THR A N 1
ATOM 743 C CA . THR A 1 94 ? -2.380 8.448 -13.623 1.00 76.44 94 THR A CA 1
ATOM 744 C C . THR A 1 94 ? -2.150 7.537 -14.820 1.00 76.44 94 THR A C 1
ATOM 746 O O . THR A 1 94 ? -2.656 6.416 -14.838 1.00 76.44 94 THR A O 1
ATOM 749 N N . ASP A 1 95 ? -1.359 7.997 -15.790 1.00 85.69 95 ASP A N 1
ATOM 750 C CA . ASP A 1 95 ? -1.163 7.313 -17.061 1.00 85.69 95 ASP A CA 1
ATOM 751 C C . ASP A 1 95 ? 0.166 6.544 -17.107 1.00 85.69 95 ASP A C 1
ATOM 753 O O . ASP A 1 95 ? 1.186 7.041 -16.615 1.00 85.69 95 ASP A O 1
ATOM 757 N N . PRO A 1 96 ? 0.187 5.342 -17.713 1.00 90.38 96 PRO A N 1
ATOM 758 C CA . PRO A 1 96 ? 1.426 4.613 -17.939 1.00 90.38 96 PRO A CA 1
ATOM 759 C C . PRO A 1 96 ? 2.392 5.387 -18.850 1.00 90.38 96 PRO A C 1
ATOM 761 O O . PRO A 1 96 ? 1.949 5.963 -19.849 1.00 90.38 96 PRO A O 1
ATOM 764 N N . PRO A 1 97 ? 3.711 5.374 -18.575 1.00 92.50 97 PRO A N 1
ATOM 765 C CA . PRO A 1 97 ? 4.691 5.940 -19.490 1.00 92.50 97 PRO A CA 1
ATOM 766 C C . PRO A 1 97 ? 4.708 5.171 -20.816 1.00 92.50 97 PRO A C 1
ATOM 768 O O . PRO A 1 97 ? 4.378 3.983 -20.880 1.00 92.50 97 PRO A O 1
ATOM 771 N N . ALA A 1 98 ? 5.154 5.841 -21.880 1.00 93.25 98 ALA A N 1
ATOM 772 C CA . ALA A 1 98 ? 5.389 5.187 -23.161 1.00 93.25 98 ALA A CA 1
ATOM 773 C C . ALA A 1 98 ? 6.447 4.078 -23.015 1.00 93.25 98 ALA A C 1
ATOM 775 O O . ALA A 1 98 ? 7.509 4.290 -22.420 1.00 93.25 98 ALA A O 1
ATOM 776 N N . ILE A 1 99 ? 6.138 2.902 -23.566 1.00 92.50 99 ILE A N 1
ATOM 777 C CA . ILE A 1 99 ? 7.024 1.735 -23.573 1.00 92.50 99 ILE A CA 1
ATOM 778 C C . ILE A 1 99 ? 8.048 1.913 -24.697 1.00 92.50 99 ILE A C 1
ATOM 780 O O . ILE A 1 99 ? 7.676 2.113 -25.854 1.00 92.50 99 ILE A O 1
ATOM 784 N N . ASP A 1 100 ? 9.331 1.812 -24.359 1.00 85.56 100 ASP A N 1
ATOM 785 C CA . ASP A 1 100 ? 10.412 1.909 -25.337 1.00 85.56 100 ASP A CA 1
ATOM 786 C C . ASP A 1 100 ? 10.506 0.626 -26.178 1.00 85.56 100 ASP A C 1
ATOM 788 O O . ASP A 1 100 ? 10.263 -0.481 -25.692 1.00 85.56 100 ASP A O 1
ATOM 792 N N . ALA A 1 101 ? 10.924 0.751 -27.442 1.00 84.38 101 ALA A N 1
ATOM 793 C CA . ALA A 1 101 ? 11.048 -0.387 -28.362 1.00 84.38 101 ALA A CA 1
ATOM 794 C C . ALA A 1 101 ? 12.045 -1.464 -27.884 1.00 84.38 101 ALA A C 1
ATOM 796 O O . ALA A 1 101 ? 11.967 -2.614 -28.310 1.00 84.38 101 ALA A O 1
ATOM 797 N N . THR A 1 102 ? 12.976 -1.097 -27.001 1.00 87.25 102 THR A N 1
ATOM 798 C CA . THR A 1 102 ? 13.991 -1.983 -26.416 1.00 87.25 102 THR A CA 1
ATOM 799 C C . THR A 1 102 ? 13.584 -2.573 -25.063 1.00 87.25 102 THR A C 1
ATOM 801 O O . THR A 1 102 ? 14.356 -3.344 -24.496 1.00 87.25 102 THR A O 1
ATOM 804 N N . GLN A 1 103 ? 12.399 -2.237 -24.536 1.00 91.38 103 GLN A N 1
ATOM 805 C CA . GLN A 1 103 ? 11.930 -2.731 -23.240 1.00 91.38 103 GLN A CA 1
ATOM 806 C C . GLN A 1 103 ? 11.694 -4.245 -23.310 1.00 91.38 103 GLN A C 1
ATOM 808 O O . GLN A 1 103 ? 10.826 -4.706 -24.063 1.00 91.38 103 GLN A O 1
ATOM 813 N N . ARG A 1 104 ? 12.424 -5.033 -22.513 1.00 94.56 104 ARG A N 1
ATOM 814 C CA . ARG A 1 104 ? 12.350 -6.504 -22.554 1.00 94.56 104 ARG A CA 1
ATOM 815 C C . ARG A 1 104 ? 11.065 -7.023 -21.917 1.00 94.56 104 ARG A C 1
ATOM 817 O O . ARG A 1 104 ? 10.320 -7.766 -22.554 1.00 94.56 104 ARG A O 1
ATOM 824 N N . GLY A 1 105 ? 10.721 -6.539 -20.728 1.00 94.19 105 GLY A N 1
ATOM 825 C CA . GLY A 1 105 ? 9.594 -7.015 -19.922 1.00 94.19 105 GLY A CA 1
ATOM 826 C C . GLY A 1 105 ? 9.883 -8.303 -19.140 1.00 94.19 105 GLY A C 1
ATOM 827 O O . GLY A 1 105 ? 8.983 -8.855 -18.522 1.00 94.19 105 GLY A O 1
ATOM 828 N N . ASP A 1 106 ? 11.107 -8.821 -19.134 1.00 96.44 106 ASP A N 1
ATOM 829 C CA . ASP A 1 106 ? 11.459 -9.952 -18.265 1.00 96.44 106 ASP A CA 1
ATOM 830 C C . ASP A 1 106 ? 11.700 -9.497 -16.815 1.00 96.44 106 ASP A C 1
ATOM 832 O O . ASP A 1 106 ? 11.869 -8.310 -16.543 1.00 96.44 106 ASP A O 1
ATOM 836 N N . ILE A 1 107 ? 11.677 -10.433 -15.863 1.00 96.62 107 ILE A N 1
ATOM 837 C CA . ILE A 1 107 ? 11.926 -10.138 -14.441 1.00 96.62 107 ILE A CA 1
ATOM 838 C C . ILE A 1 107 ? 13.317 -9.523 -14.206 1.00 96.62 107 ILE A C 1
ATOM 840 O O . ILE A 1 107 ? 13.467 -8.642 -13.360 1.00 96.62 107 ILE A O 1
ATOM 844 N N . GLU A 1 108 ? 14.319 -9.929 -14.991 1.00 97.19 108 GLU A N 1
ATOM 845 C CA . GLU A 1 108 ? 15.686 -9.410 -14.884 1.00 97.19 108 GLU A CA 1
ATOM 846 C C . GLU A 1 108 ? 15.760 -7.920 -15.229 1.00 97.19 108 GLU A C 1
ATOM 848 O O . GLU A 1 108 ? 16.511 -7.179 -14.607 1.00 97.19 108 GLU A O 1
ATOM 853 N N . GLU A 1 109 ? 14.935 -7.430 -16.156 1.00 96.56 109 GLU A N 1
ATOM 854 C CA . GLU A 1 109 ? 14.855 -6.000 -16.453 1.00 96.56 109 GLU A CA 1
ATOM 855 C C . GLU A 1 109 ? 14.366 -5.187 -15.252 1.00 96.56 109 GLU A C 1
ATOM 857 O O . GLU A 1 109 ? 14.879 -4.090 -15.009 1.00 96.56 109 GLU A O 1
ATOM 862 N N . LEU A 1 110 ? 13.410 -5.711 -14.478 1.00 96.06 110 LEU A N 1
ATOM 863 C CA . LEU A 1 110 ? 12.979 -5.048 -13.250 1.00 96.06 110 LEU A CA 1
ATOM 864 C C . LEU A 1 110 ? 14.107 -5.051 -12.211 1.00 96.06 110 LEU A C 1
ATOM 866 O O . LEU A 1 110 ? 14.397 -3.998 -11.647 1.00 96.06 110 LEU A O 1
ATOM 870 N N . ARG A 1 111 ? 14.791 -6.186 -12.011 1.00 94.69 111 ARG A N 1
ATOM 871 C CA . ARG A 1 111 ? 15.946 -6.290 -11.097 1.00 94.69 111 ARG A CA 1
ATOM 872 C C . ARG A 1 111 ? 17.064 -5.319 -11.459 1.00 94.69 111 ARG A C 1
ATOM 874 O O . ARG A 1 111 ? 17.547 -4.592 -10.597 1.00 94.69 111 ARG A O 1
ATOM 881 N N . GLU A 1 112 ? 17.438 -5.261 -12.735 1.00 94.88 112 GLU A N 1
ATOM 882 C CA . GLU A 1 112 ? 18.430 -4.316 -13.260 1.00 94.88 112 GLU A CA 1
ATOM 883 C C . GLU A 1 112 ? 18.019 -2.865 -12.993 1.00 94.88 112 GLU A C 1
ATOM 885 O O . GLU A 1 112 ? 18.841 -2.054 -12.566 1.00 94.88 112 GLU A O 1
ATOM 890 N N . SER A 1 113 ? 16.745 -2.536 -13.232 1.00 94.75 113 SER A N 1
ATOM 891 C CA . SER A 1 113 ? 16.218 -1.184 -13.021 1.00 94.75 113 SER A CA 1
ATOM 892 C C . SER A 1 113 ? 16.258 -0.801 -11.541 1.00 94.75 113 SER A C 1
ATOM 894 O O . SER A 1 113 ? 16.683 0.301 -11.200 1.00 94.75 113 SER A O 1
ATOM 896 N N . VAL A 1 114 ? 15.890 -1.729 -10.656 1.00 92.88 114 VAL A N 1
ATOM 897 C CA . VAL A 1 114 ? 15.963 -1.566 -9.198 1.00 92.88 114 VAL A CA 1
ATOM 898 C C . VAL A 1 114 ? 17.402 -1.375 -8.729 1.00 92.88 114 VAL A C 1
ATOM 900 O O . VAL A 1 114 ? 17.689 -0.393 -8.048 1.00 92.88 114 VAL A O 1
ATOM 903 N N . ALA A 1 115 ? 18.328 -2.235 -9.157 1.00 90.31 115 ALA A N 1
ATOM 904 C CA . ALA A 1 115 ? 19.744 -2.124 -8.809 1.00 90.31 115 ALA A CA 1
ATOM 905 C C . ALA A 1 115 ? 20.361 -0.790 -9.279 1.00 90.31 115 ALA A C 1
ATOM 907 O O . ALA A 1 115 ? 21.182 -0.181 -8.582 1.00 90.31 115 ALA A O 1
ATOM 908 N N . ALA A 1 116 ? 19.939 -0.302 -10.448 1.00 92.25 116 ALA A N 1
ATOM 909 C CA . ALA A 1 116 ? 20.372 0.978 -10.993 1.00 92.25 116 ALA A CA 1
ATOM 910 C C . ALA A 1 116 ? 19.716 2.197 -10.315 1.00 92.25 116 ALA A C 1
ATOM 912 O O . ALA A 1 116 ? 20.255 3.298 -10.429 1.00 92.25 116 ALA A O 1
ATOM 913 N N . GLY A 1 117 ? 18.591 2.025 -9.609 1.00 91.69 117 GLY A N 1
ATOM 914 C CA . GLY A 1 117 ? 17.732 3.134 -9.177 1.00 91.69 117 GLY A CA 1
ATOM 915 C C . GLY A 1 117 ? 17.000 3.814 -10.346 1.00 91.69 117 GLY A C 1
ATOM 916 O O . GLY A 1 117 ? 16.609 4.976 -10.251 1.00 91.69 117 GLY A O 1
ATOM 917 N N . ASP A 1 118 ? 16.836 3.117 -11.475 1.00 93.88 118 ASP A N 1
ATOM 918 C CA . ASP A 1 118 ? 16.185 3.632 -12.681 1.00 93.88 118 ASP A CA 1
ATOM 919 C C . ASP A 1 118 ? 14.663 3.475 -12.583 1.00 93.88 118 ASP A C 1
ATOM 921 O O . ASP A 1 118 ? 14.053 2.518 -13.076 1.00 93.88 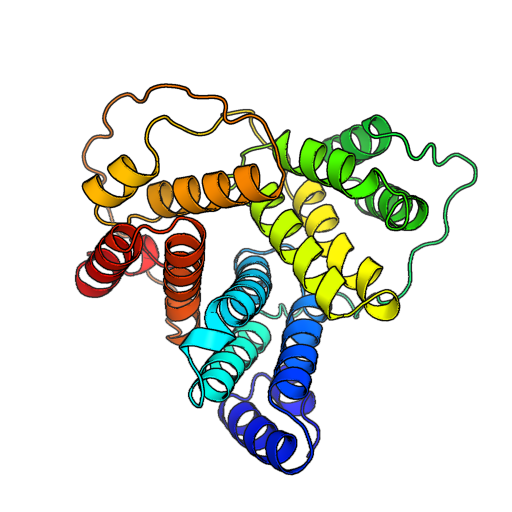118 ASP A O 1
ATOM 925 N N . ARG A 1 119 ? 14.042 4.455 -11.922 1.00 93.31 119 ARG A N 1
ATOM 926 C CA . ARG A 1 119 ? 12.591 4.516 -11.728 1.00 93.31 119 ARG A CA 1
ATOM 927 C C . ARG A 1 119 ? 11.818 4.451 -13.043 1.00 93.31 119 ARG A C 1
ATOM 929 O O . ARG A 1 119 ? 10.852 3.700 -13.138 1.00 93.31 119 ARG A O 1
ATOM 936 N N . LEU A 1 120 ? 12.217 5.223 -14.055 1.00 93.81 120 LEU A N 1
ATOM 937 C CA . LEU A 1 120 ? 11.458 5.315 -1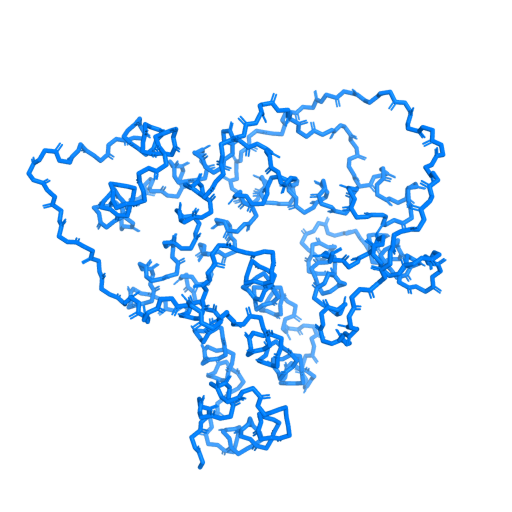5.305 1.00 93.81 120 LEU A CA 1
ATOM 938 C C . LEU A 1 120 ? 11.473 3.982 -16.062 1.00 93.81 120 LEU A C 1
ATOM 940 O O . LEU A 1 120 ? 10.439 3.553 -16.578 1.00 93.81 120 LEU A O 1
ATOM 944 N N . ARG A 1 121 ? 12.621 3.296 -16.105 1.00 95.69 121 ARG A N 1
ATOM 945 C CA . ARG A 1 121 ? 12.720 1.972 -16.730 1.00 95.69 121 ARG A CA 1
ATOM 946 C C . ARG A 1 121 ? 11.882 0.925 -15.994 1.00 95.69 121 ARG A C 1
ATOM 948 O O . ARG A 1 121 ? 11.212 0.125 -16.651 1.00 95.69 121 ARG A O 1
ATOM 955 N N . ALA A 1 122 ? 11.842 0.977 -14.664 1.00 95.81 122 ALA A N 1
ATOM 956 C CA . ALA A 1 122 ? 11.000 0.094 -13.861 1.00 95.81 122 ALA A CA 1
ATOM 957 C C . ALA A 1 122 ? 9.492 0.380 -14.047 1.00 95.81 122 ALA A C 1
ATOM 959 O O . ALA A 1 122 ? 8.681 -0.543 -14.124 1.00 95.81 122 ALA A O 1
ATOM 960 N N . GLU A 1 123 ? 9.089 1.645 -14.194 1.00 95.56 123 GLU A N 1
ATOM 961 C CA . GLU A 1 123 ? 7.694 2.003 -14.491 1.00 95.56 123 GLU A CA 1
ATOM 962 C C . GLU A 1 123 ? 7.251 1.573 -15.889 1.00 95.56 123 GLU A C 1
ATOM 964 O O . GLU A 1 123 ? 6.102 1.175 -16.076 1.00 95.56 123 GLU A O 1
ATOM 969 N N . ARG A 1 124 ? 8.150 1.612 -16.876 1.00 96.75 124 ARG A N 1
ATOM 970 C CA . ARG A 1 124 ? 7.884 1.073 -18.218 1.00 96.75 124 ARG A CA 1
ATOM 971 C C . ARG A 1 124 ? 7.744 -0.442 -18.207 1.00 96.75 124 ARG A C 1
ATOM 973 O O . ARG A 1 124 ? 6.858 -0.966 -18.881 1.00 96.75 124 ARG A O 1
ATOM 980 N N . TRP A 1 125 ? 8.563 -1.133 -17.412 1.00 97.31 125 TRP A N 1
ATOM 981 C CA . TRP A 1 125 ? 8.391 -2.563 -17.163 1.00 97.31 125 TRP A CA 1
ATOM 982 C C . TRP A 1 125 ? 6.994 -2.841 -16.598 1.00 97.31 125 TRP A C 1
ATOM 984 O O . TRP A 1 125 ? 6.258 -3.660 -17.150 1.00 97.31 125 TRP A O 1
ATOM 994 N N . LEU A 1 126 ? 6.575 -2.079 -15.579 1.00 96.94 126 LEU A N 1
ATOM 995 C CA . LEU A 1 126 ? 5.234 -2.190 -15.009 1.00 96.94 126 LEU A CA 1
ATOM 996 C C . LEU A 1 126 ? 4.153 -1.924 -16.059 1.00 96.94 126 LEU A C 1
ATOM 998 O O . LEU A 1 126 ? 3.244 -2.735 -16.200 1.00 96.94 126 LEU A O 1
ATOM 1002 N N . ALA A 1 127 ? 4.252 -0.825 -16.812 1.00 95.69 127 ALA A N 1
ATOM 1003 C CA . ALA A 1 127 ? 3.293 -0.439 -17.848 1.00 95.69 127 ALA A CA 1
ATOM 1004 C C . ALA A 1 127 ? 3.087 -1.540 -18.895 1.00 95.69 127 ALA A C 1
ATOM 1006 O O . ALA A 1 127 ? 1.960 -1.760 -19.342 1.00 95.69 127 ALA A O 1
ATOM 1007 N N . LYS A 1 128 ? 4.169 -2.243 -19.248 1.00 96.25 128 LYS A N 1
ATOM 1008 C CA . LYS A 1 128 ? 4.154 -3.367 -20.183 1.00 96.25 128 LYS A CA 1
ATOM 1009 C C . LYS A 1 128 ? 3.468 -4.606 -19.605 1.00 96.25 128 LYS A C 1
ATOM 1011 O O . LYS A 1 128 ? 2.848 -5.336 -20.368 1.00 96.25 128 LYS A O 1
ATOM 1016 N N . ARG A 1 129 ? 3.581 -4.835 -18.292 1.00 96.00 129 ARG A N 1
ATOM 1017 C CA . ARG A 1 129 ? 3.328 -6.148 -17.677 1.00 96.00 129 ARG A CA 1
ATOM 1018 C C . ARG A 1 129 ? 2.162 -6.244 -16.723 1.00 96.00 129 ARG A C 1
ATOM 1020 O O . ARG A 1 129 ? 1.694 -7.346 -16.501 1.00 96.00 129 ARG A O 1
ATOM 1027 N N . TYR A 1 130 ? 1.657 -5.150 -16.159 1.00 95.19 130 TYR A N 1
ATOM 1028 C CA . TYR A 1 130 ? 0.710 -5.218 -15.031 1.00 95.19 130 TYR A CA 1
ATOM 1029 C C . TYR A 1 130 ? -0.622 -5.938 -15.303 1.00 95.19 130 TYR A C 1
ATOM 1031 O O . TYR A 1 130 ? -1.392 -6.172 -14.373 1.00 95.19 130 TYR A O 1
ATOM 1039 N N . ARG A 1 131 ? -0.911 -6.258 -16.567 1.00 93.88 131 ARG A N 1
ATOM 1040 C CA . ARG A 1 131 ? -2.086 -7.026 -16.995 1.00 93.88 131 ARG A CA 1
ATOM 1041 C C . ARG A 1 131 ? -1.779 -8.493 -17.304 1.00 93.88 131 ARG A C 1
ATOM 1043 O O . ARG A 1 131 ? -2.701 -9.244 -17.611 1.00 93.88 131 ARG A O 1
ATOM 1050 N N . ASP A 1 132 ? -0.515 -8.894 -17.250 1.00 96.06 132 ASP A N 1
ATOM 1051 C CA . ASP A 1 132 ? -0.094 -10.253 -17.555 1.00 96.06 132 ASP A CA 1
ATOM 1052 C C . ASP A 1 132 ? -0.478 -11.204 -16.411 1.00 96.06 132 ASP A C 1
ATOM 1054 O O . ASP A 1 132 ? -0.392 -10.822 -15.239 1.00 96.06 132 ASP A O 1
ATOM 1058 N N . PRO A 1 133 ? -0.849 -12.465 -16.702 1.00 93.62 133 PRO A N 1
ATOM 1059 C CA . PRO A 1 133 ? -1.274 -13.420 -15.675 1.00 93.62 133 PRO A CA 1
ATOM 1060 C C . PRO A 1 133 ? -0.225 -13.697 -14.589 1.00 93.62 133 PRO A C 1
ATOM 1062 O O . PRO A 1 133 ? -0.572 -13.971 -13.444 1.00 93.62 133 PRO A O 1
ATOM 1065 N N . ASP A 1 134 ? 1.058 -13.643 -14.940 1.00 93.12 134 ASP A N 1
ATOM 1066 C CA . ASP A 1 134 ? 2.189 -13.938 -14.061 1.00 93.12 134 ASP A CA 1
ATOM 1067 C C . ASP A 1 134 ? 2.888 -12.679 -13.521 1.00 93.12 134 ASP A C 1
ATOM 1069 O O . ASP A 1 134 ? 3.882 -12.789 -12.805 1.00 93.12 134 ASP A O 1
ATOM 1073 N N . PHE A 1 135 ? 2.344 -11.488 -13.793 1.00 96.00 135 PHE A N 1
ATOM 1074 C CA . PHE A 1 135 ? 2.888 -10.213 -13.323 1.00 96.00 135 PHE A CA 1
ATOM 1075 C C . PHE A 1 135 ? 3.140 -10.191 -11.815 1.00 96.00 135 PHE A C 1
ATOM 1077 O O . PHE A 1 135 ? 4.228 -9.824 -11.383 1.00 96.00 135 PHE A O 1
ATOM 1084 N N . LEU A 1 136 ? 2.146 -10.588 -11.010 1.00 96.44 136 LEU A N 1
ATOM 1085 C CA . LEU A 1 136 ? 2.245 -10.502 -9.550 1.00 96.44 136 LEU A CA 1
ATOM 1086 C C . LEU A 1 136 ? 3.363 -11.383 -8.993 1.00 96.44 136 LEU A C 1
ATOM 1088 O O . LEU A 1 136 ? 4.013 -10.988 -8.029 1.00 96.44 136 LEU A O 1
ATOM 1092 N N . ARG A 1 137 ? 3.623 -12.538 -9.619 1.00 95.56 137 ARG A N 1
ATOM 1093 C CA . ARG A 1 137 ? 4.736 -13.416 -9.241 1.00 95.56 137 ARG A CA 1
ATOM 1094 C C . ARG A 1 137 ? 6.062 -12.678 -9.396 1.00 95.56 137 ARG A C 1
ATOM 1096 O O . ARG A 1 137 ? 6.841 -12.628 -8.451 1.00 95.56 137 ARG A O 1
ATOM 1103 N N . ASP A 1 138 ? 6.299 -12.096 -10.569 1.00 96.44 138 ASP A N 1
ATOM 1104 C CA . ASP A 1 138 ? 7.563 -11.420 -10.874 1.00 96.44 138 ASP A CA 1
ATOM 1105 C C . ASP A 1 138 ? 7.704 -10.122 -10.061 1.00 96.44 138 ASP A C 1
ATOM 1107 O O . ASP A 1 138 ? 8.768 -9.831 -9.520 1.00 96.44 138 ASP A O 1
ATOM 1111 N N . TYR A 1 139 ? 6.606 -9.379 -9.903 1.00 96.88 139 TYR A N 1
ATOM 1112 C CA . TYR A 1 139 ? 6.540 -8.152 -9.114 1.00 96.88 139 TYR A CA 1
ATOM 1113 C C . TYR A 1 139 ? 6.874 -8.391 -7.637 1.00 96.88 139 TYR A C 1
ATOM 1115 O O . TYR A 1 139 ? 7.684 -7.663 -7.066 1.00 96.88 139 TYR A O 1
ATOM 1123 N N . PHE A 1 140 ? 6.295 -9.423 -7.014 1.00 95.56 140 PHE A N 1
ATOM 1124 C CA . PHE A 1 140 ? 6.594 -9.754 -5.620 1.00 95.56 140 PHE A CA 1
ATOM 1125 C C . PHE A 1 140 ? 7.971 -10.382 -5.439 1.00 95.56 140 PHE A C 1
ATOM 1127 O O . PHE A 1 140 ? 8.621 -10.089 -4.439 1.00 95.56 140 PHE A O 1
ATOM 1134 N N . ALA A 1 141 ? 8.435 -11.190 -6.396 1.00 92.88 141 ALA A N 1
ATOM 1135 C CA . ALA A 1 141 ? 9.780 -11.750 -6.353 1.00 92.88 141 ALA A CA 1
ATOM 1136 C C . ALA A 1 141 ? 10.830 -10.633 -6.259 1.00 92.88 141 ALA A C 1
ATOM 1138 O O . ALA A 1 141 ? 11.624 -10.632 -5.323 1.00 92.88 141 ALA A O 1
ATOM 1139 N N . VAL A 1 142 ? 10.764 -9.619 -7.131 1.00 93.38 142 VAL A N 1
ATOM 1140 C CA . VAL A 1 142 ? 11.717 -8.497 -7.066 1.00 93.38 142 VAL A CA 1
ATOM 1141 C C . VAL A 1 142 ? 11.511 -7.627 -5.825 1.00 93.38 142 VAL A C 1
ATOM 1143 O O . VAL A 1 142 ? 12.483 -7.174 -5.229 1.00 93.38 142 VAL A O 1
ATOM 1146 N N . ALA A 1 143 ? 10.268 -7.443 -5.367 1.00 92.38 143 ALA A N 1
ATOM 1147 C CA . ALA A 1 143 ? 9.997 -6.747 -4.106 1.00 92.38 143 ALA A CA 1
ATOM 1148 C C . ALA A 1 143 ? 10.645 -7.428 -2.886 1.00 92.38 143 ALA A C 1
ATOM 1150 O O . ALA A 1 143 ? 10.886 -6.760 -1.883 1.00 92.38 143 ALA A O 1
ATOM 1151 N N . SER A 1 144 ? 10.878 -8.742 -2.970 1.00 89.00 144 SER A N 1
ATOM 1152 C CA . SER A 1 144 ? 11.458 -9.571 -1.910 1.00 89.00 144 SER A CA 1
ATOM 1153 C C . SER A 1 144 ? 12.962 -9.813 -2.035 1.00 89.00 144 SER A C 1
ATOM 1155 O O . SER A 1 144 ? 13.553 -10.360 -1.108 1.00 89.00 144 SER A O 1
ATOM 1157 N N . ASP A 1 145 ? 13.585 -9.409 -3.148 1.00 86.06 145 ASP A N 1
ATOM 1158 C CA . ASP A 1 145 ? 15.034 -9.561 -3.352 1.00 86.06 145 ASP A CA 1
ATOM 1159 C C . ASP A 1 145 ? 15.849 -8.697 -2.361 1.00 86.06 145 ASP A C 1
ATOM 1161 O O . ASP A 1 145 ? 17.045 -8.922 -2.177 1.00 86.06 145 ASP A O 1
ATOM 1165 N N . ASP A 1 146 ? 15.206 -7.718 -1.716 1.00 74.50 146 ASP A N 1
ATOM 1166 C CA . ASP A 1 146 ? 15.828 -6.760 -0.809 1.00 74.50 146 ASP A CA 1
ATOM 1167 C C . ASP A 1 146 ? 14.992 -6.554 0.465 1.00 74.50 146 ASP A C 1
ATOM 1169 O O . ASP A 1 146 ? 13.788 -6.289 0.409 1.00 74.50 146 ASP A O 1
ATOM 1173 N N . TYR A 1 147 ? 15.661 -6.659 1.613 1.00 70.50 147 TYR A N 1
ATOM 1174 C CA . TYR A 1 147 ? 15.071 -6.559 2.945 1.00 70.50 147 TYR A CA 1
ATOM 1175 C C . TYR A 1 147 ? 15.446 -5.268 3.687 1.00 70.50 147 TYR A C 1
ATOM 1177 O O . TYR A 1 147 ? 15.027 -5.067 4.831 1.00 70.50 147 TYR A O 1
ATOM 1185 N N . GLU A 1 148 ? 16.217 -4.367 3.072 1.00 69.12 148 GLU A N 1
ATOM 1186 C CA . GLU A 1 148 ? 16.461 -3.046 3.652 1.00 69.12 148 GLU A CA 1
ATOM 1187 C C . GLU A 1 148 ? 15.134 -2.352 4.005 1.00 69.12 148 GLU A C 1
ATOM 1189 O O . GLU A 1 148 ? 14.083 -2.612 3.408 1.00 69.12 148 GLU A O 1
ATOM 1194 N N . ASP A 1 149 ? 15.177 -1.486 5.024 1.00 70.19 149 ASP A N 1
ATOM 1195 C CA . ASP A 1 149 ? 13.991 -0.809 5.549 1.00 70.19 149 ASP A CA 1
ATOM 1196 C C . ASP A 1 149 ? 12.937 -1.825 6.033 1.00 70.19 149 ASP A C 1
ATOM 1198 O O . ASP A 1 149 ? 11.741 -1.686 5.796 1.00 70.19 149 ASP A O 1
ATOM 1202 N N . PHE A 1 150 ? 13.408 -2.895 6.683 1.00 71.94 150 PHE A N 1
ATOM 1203 C CA . PHE A 1 150 ? 12.592 -3.960 7.269 1.00 71.94 150 PHE A CA 1
ATOM 1204 C C . PHE A 1 150 ? 11.620 -4.638 6.283 1.00 71.94 150 PHE A C 1
ATOM 1206 O O . PHE A 1 150 ? 10.502 -5.013 6.646 1.00 71.94 150 PHE A O 1
ATOM 1213 N N . GLY A 1 151 ? 12.029 -4.776 5.018 1.00 78.88 151 GLY A N 1
ATOM 1214 C CA . GLY A 1 151 ? 11.223 -5.418 3.980 1.00 78.88 151 GLY A CA 1
ATOM 1215 C C . GLY A 1 151 ? 10.015 -4.590 3.521 1.00 78.88 151 GLY A C 1
ATOM 1216 O O . GLY A 1 151 ? 9.036 -5.133 2.992 1.00 78.88 151 GLY A O 1
ATOM 1217 N N . HIS A 1 152 ? 10.055 -3.263 3.697 1.00 86.00 152 HIS A N 1
ATOM 1218 C CA . HIS A 1 152 ? 8.976 -2.369 3.273 1.00 86.00 152 HIS A CA 1
ATOM 1219 C C . HIS A 1 152 ? 8.635 -2.472 1.785 1.00 86.00 152 HIS A C 1
ATOM 1221 O O . HIS A 1 152 ? 7.468 -2.301 1.431 1.00 86.00 152 HIS A O 1
ATOM 1227 N N . LYS A 1 153 ? 9.604 -2.805 0.926 1.00 89.69 153 LYS A N 1
ATOM 1228 C CA . LYS A 1 153 ? 9.384 -3.008 -0.514 1.00 89.69 153 LYS A CA 1
ATOM 1229 C C . LYS A 1 153 ? 8.278 -4.032 -0.769 1.00 89.69 153 LYS A C 1
ATOM 1231 O O . LYS A 1 153 ? 7.301 -3.722 -1.454 1.00 89.69 153 LYS A O 1
ATOM 1236 N N . LEU A 1 154 ? 8.372 -5.209 -0.149 1.00 91.75 154 LEU A N 1
ATOM 1237 C CA . LEU A 1 154 ? 7.357 -6.254 -0.272 1.00 91.75 154 LEU A CA 1
ATOM 1238 C C . LEU A 1 154 ? 6.035 -5.860 0.401 1.00 91.75 154 LEU A C 1
ATOM 1240 O O . LEU A 1 154 ? 4.970 -6.053 -0.187 1.00 91.75 154 LEU A O 1
ATOM 1244 N N . ILE A 1 155 ? 6.081 -5.265 1.598 1.00 91.56 155 ILE A N 1
ATOM 1245 C CA . ILE A 1 155 ? 4.868 -4.839 2.318 1.00 91.56 155 ILE A CA 1
ATOM 1246 C C . ILE A 1 155 ? 4.062 -3.831 1.482 1.00 91.56 155 ILE A C 1
ATOM 1248 O O . ILE A 1 155 ? 2.842 -3.965 1.341 1.00 91.56 155 ILE A O 1
ATOM 1252 N N . VAL A 1 156 ? 4.733 -2.833 0.901 1.00 93.38 156 VAL A N 1
ATOM 1253 C CA . VAL A 1 156 ? 4.099 -1.813 0.057 1.00 93.38 156 VAL A CA 1
ATOM 1254 C C . VAL A 1 156 ? 3.615 -2.420 -1.256 1.00 93.38 156 VAL A C 1
ATOM 1256 O O . VAL A 1 156 ? 2.490 -2.135 -1.660 1.00 93.38 156 VAL A O 1
ATOM 1259 N N . ALA A 1 157 ? 4.393 -3.301 -1.891 1.00 95.31 157 ALA A N 1
ATOM 1260 C CA . ALA A 1 157 ? 3.979 -4.003 -3.107 1.00 95.31 157 ALA A CA 1
ATOM 1261 C C . ALA A 1 157 ? 2.690 -4.824 -2.896 1.00 95.31 157 ALA A C 1
ATOM 1263 O O . ALA A 1 157 ? 1.767 -4.767 -3.714 1.00 95.31 157 ALA A O 1
ATOM 1264 N N . VAL A 1 158 ? 2.577 -5.539 -1.773 1.00 95.50 158 VAL A N 1
ATOM 1265 C CA . VAL A 1 158 ? 1.366 -6.295 -1.408 1.00 95.50 158 VAL A CA 1
ATOM 1266 C C . VAL A 1 158 ? 0.184 -5.361 -1.135 1.00 95.50 158 VAL A C 1
ATOM 1268 O O . VAL A 1 158 ? -0.932 -5.616 -1.605 1.00 95.50 158 VAL A O 1
ATOM 1271 N N . ALA A 1 159 ? 0.407 -4.253 -0.421 1.00 95.25 159 ALA A N 1
ATOM 1272 C CA . ALA A 1 159 ? -0.631 -3.251 -0.188 1.00 95.25 159 ALA A CA 1
ATOM 1273 C C . ALA A 1 159 ? -1.138 -2.644 -1.509 1.00 95.25 159 ALA A C 1
ATOM 1275 O O . ALA A 1 159 ? -2.352 -2.562 -1.723 1.00 95.25 159 ALA A O 1
ATOM 1276 N N . ALA A 1 160 ? -0.218 -2.299 -2.413 1.00 96.12 160 ALA A N 1
ATOM 1277 C CA . ALA A 1 160 ? -0.500 -1.766 -3.739 1.00 96.12 160 ALA A CA 1
ATOM 1278 C C . ALA A 1 160 ? -1.322 -2.742 -4.587 1.00 96.12 160 ALA A C 1
ATOM 1280 O O . ALA A 1 160 ? -2.342 -2.357 -5.154 1.00 96.12 160 ALA A O 1
ATOM 1281 N N . SER A 1 161 ? -0.922 -4.016 -4.628 1.00 96.50 161 SER A N 1
ATOM 1282 C CA . SER A 1 161 ? -1.621 -5.060 -5.387 1.00 96.50 161 SER A CA 1
ATOM 1283 C C . SER A 1 161 ? -3.080 -5.207 -4.960 1.00 96.50 161 SER A C 1
ATOM 1285 O O . SER A 1 161 ? -3.987 -5.230 -5.799 1.00 96.50 161 SER A O 1
ATOM 1287 N N . LYS A 1 162 ? -3.356 -5.202 -3.652 1.00 95.69 162 LYS A N 1
ATOM 1288 C CA . LYS A 1 162 ? -4.749 -5.224 -3.216 1.00 95.69 162 LYS A CA 1
ATOM 1289 C C . LYS A 1 162 ? -5.484 -3.937 -3.581 1.00 95.69 162 LYS A C 1
ATOM 1291 O O . LYS A 1 162 ? -6.596 -4.023 -4.097 1.00 95.69 162 LYS A O 1
ATOM 1296 N N . LEU A 1 163 ? -4.929 -2.764 -3.293 1.00 95.56 163 LEU A N 1
ATOM 1297 C CA . LEU A 1 163 ? -5.616 -1.506 -3.596 1.00 95.56 163 LEU A CA 1
ATOM 1298 C C . LEU A 1 163 ? -5.926 -1.397 -5.100 1.00 95.56 163 LEU A C 1
ATOM 1300 O O . LEU A 1 163 ? -7.035 -1.016 -5.466 1.00 95.56 163 LEU A O 1
ATOM 1304 N N . ALA A 1 164 ? -5.025 -1.877 -5.961 1.00 95.19 164 ALA A N 1
ATOM 1305 C CA . ALA A 1 164 ? -5.257 -2.006 -7.396 1.00 95.19 164 ALA A CA 1
ATOM 1306 C C . ALA A 1 164 ? -6.474 -2.896 -7.708 1.00 95.19 164 ALA A C 1
ATOM 1308 O O . ALA A 1 164 ? -7.317 -2.507 -8.513 1.00 95.19 164 ALA A O 1
ATOM 1309 N N . SER A 1 165 ? -6.627 -4.041 -7.028 1.00 94.25 165 SER A N 1
ATOM 1310 C CA . SER A 1 165 ? -7.811 -4.905 -7.187 1.00 94.25 165 SER A CA 1
ATOM 1311 C C . SER A 1 165 ? -9.125 -4.228 -6.772 1.00 94.25 165 SER A C 1
ATOM 1313 O O . SER A 1 165 ? -10.175 -4.555 -7.316 1.00 94.25 165 SER A O 1
ATOM 1315 N N . ILE A 1 166 ? -9.074 -3.273 -5.836 1.00 93.31 166 ILE A N 1
ATOM 1316 C CA . ILE A 1 166 ? -10.250 -2.524 -5.370 1.00 93.31 166 ILE A CA 1
ATOM 1317 C C . ILE A 1 166 ? -10.618 -1.421 -6.368 1.00 93.31 166 ILE A C 1
ATOM 1319 O O . ILE A 1 166 ? -11.795 -1.211 -6.648 1.00 93.31 166 ILE A O 1
ATOM 1323 N N . PHE A 1 167 ? -9.628 -0.723 -6.928 1.00 92.12 167 PHE A N 1
ATOM 1324 C CA . PHE A 1 167 ? -9.872 0.343 -7.905 1.00 92.12 167 PHE A CA 1
ATOM 1325 C C . PHE A 1 167 ? -10.144 -0.174 -9.324 1.00 92.12 167 PHE A C 1
ATOM 1327 O O . PHE A 1 167 ? -10.633 0.581 -10.169 1.00 92.12 167 PHE A O 1
ATOM 1334 N N . GLY A 1 168 ? -9.823 -1.440 -9.593 1.00 90.38 168 GLY A N 1
ATOM 1335 C CA . GLY A 1 168 ? -9.938 -2.057 -10.909 1.00 90.38 168 GLY A CA 1
ATOM 1336 C C . GLY A 1 168 ? -8.966 -1.465 -11.935 1.0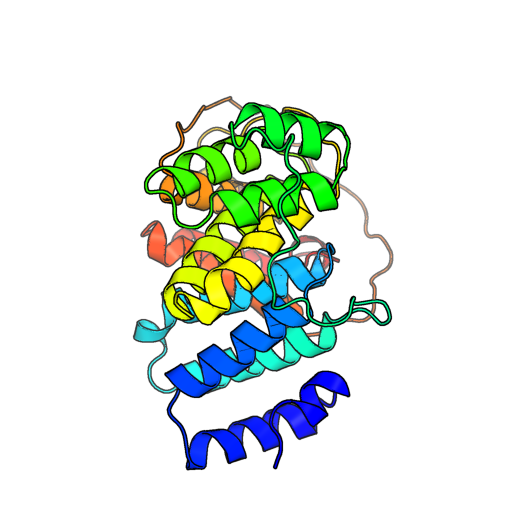0 90.38 168 GLY A C 1
ATOM 1337 O O . GLY A 1 168 ? -8.037 -0.722 -11.606 1.00 90.38 168 GLY A O 1
ATOM 1338 N N . ASP A 1 169 ? -9.205 -1.772 -13.210 1.00 87.19 169 ASP A N 1
ATOM 1339 C CA . ASP A 1 169 ? -8.268 -1.500 -14.310 1.00 87.19 169 ASP A CA 1
ATOM 1340 C C . ASP A 1 169 ? -7.828 -0.037 -14.423 1.00 87.19 169 ASP A C 1
ATOM 1342 O O . ASP A 1 169 ? -6.674 0.239 -14.748 1.00 87.19 169 ASP A O 1
ATOM 1346 N N . LYS A 1 170 ? -8.733 0.910 -14.141 1.00 84.06 170 LYS A N 1
ATOM 1347 C CA . LYS A 1 170 ? -8.444 2.348 -14.251 1.00 84.06 170 LYS A CA 1
ATOM 1348 C C . LYS A 1 170 ? -7.443 2.837 -13.202 1.00 84.06 170 LYS A C 1
ATOM 1350 O O . LYS A 1 170 ? -6.713 3.781 -13.473 1.00 84.06 170 LYS A O 1
ATOM 1355 N N . GLY A 1 171 ? -7.414 2.220 -12.019 1.00 88.12 171 GLY A N 1
ATOM 1356 C CA . GLY A 1 171 ? -6.510 2.595 -10.926 1.00 88.12 171 GLY A CA 1
ATOM 1357 C C . GLY A 1 171 ? -5.290 1.687 -10.788 1.00 88.12 171 GLY A C 1
ATOM 1358 O O . GLY A 1 171 ? -4.379 2.007 -10.021 1.00 88.12 171 GLY A O 1
ATOM 1359 N N . ALA A 1 172 ? -5.256 0.562 -11.509 1.00 92.94 172 ALA A N 1
ATOM 1360 C CA . ALA A 1 172 ? -4.266 -0.487 -11.302 1.00 92.94 172 ALA A CA 1
ATOM 1361 C C . ALA A 1 172 ? -2.829 0.007 -11.505 1.00 92.94 172 ALA A C 1
ATOM 1363 O O . ALA A 1 172 ? -2.005 -0.154 -10.609 1.00 92.94 172 ALA A O 1
ATOM 1364 N N . PHE A 1 173 ? -2.536 0.673 -12.628 1.00 93.75 173 PHE A N 1
ATOM 1365 C CA . PHE A 1 173 ? -1.189 1.186 -12.898 1.00 93.75 173 PHE A CA 1
ATOM 1366 C C . PHE A 1 173 ? -0.739 2.214 -11.849 1.00 93.75 173 PHE A C 1
ATOM 1368 O O . PHE A 1 173 ? 0.308 2.044 -11.222 1.00 93.75 173 PHE A O 1
ATOM 1375 N N . ALA A 1 174 ? -1.560 3.247 -11.620 1.00 92.00 174 ALA A N 1
ATOM 1376 C CA . ALA A 1 174 ? -1.269 4.324 -10.673 1.00 92.00 174 ALA A CA 1
ATOM 1377 C C . ALA A 1 174 ? -1.059 3.815 -9.239 1.00 92.00 174 ALA A C 1
ATOM 1379 O O . ALA A 1 174 ? -0.342 4.435 -8.461 1.00 92.00 174 ALA A O 1
ATOM 1380 N N . THR A 1 175 ? -1.650 2.669 -8.902 1.00 94.56 175 THR A N 1
ATOM 1381 C CA . THR A 1 175 ? -1.471 2.032 -7.598 1.00 94.56 175 THR A CA 1
ATOM 1382 C C . THR A 1 175 ? -0.247 1.128 -7.573 1.00 94.56 175 THR A C 1
ATOM 1384 O O . THR A 1 175 ? 0.595 1.281 -6.702 1.00 94.56 175 THR A O 1
ATOM 1387 N N . LEU A 1 176 ? -0.083 0.217 -8.534 1.00 95.94 176 LEU A N 1
ATOM 1388 C CA . LEU A 1 176 ? 1.041 -0.731 -8.569 1.00 95.94 176 LEU A CA 1
ATOM 1389 C C . LEU A 1 176 ? 2.406 -0.041 -8.708 1.00 95.94 176 LEU A C 1
ATOM 1391 O O . LEU A 1 176 ? 3.420 -0.558 -8.232 1.00 95.94 176 LEU A O 1
ATOM 1395 N N . ARG A 1 177 ? 2.457 1.152 -9.307 1.00 94.19 177 ARG A N 1
ATOM 1396 C CA . ARG A 1 177 ? 3.704 1.923 -9.409 1.00 94.19 177 ARG A CA 1
ATOM 1397 C C . ARG A 1 177 ? 4.288 2.320 -8.058 1.00 94.19 177 ARG A C 1
ATOM 1399 O O . ARG A 1 177 ? 5.497 2.483 -7.981 1.00 94.19 177 ARG A O 1
ATOM 1406 N N . ILE A 1 178 ? 3.486 2.424 -6.993 1.00 93.00 178 ILE A N 1
ATOM 1407 C CA . ILE A 1 178 ? 4.010 2.807 -5.673 1.00 93.00 178 ILE A CA 1
ATOM 1408 C C . ILE A 1 178 ? 4.996 1.758 -5.145 1.00 93.00 178 ILE A C 1
ATOM 1410 O O . ILE A 1 178 ? 6.016 2.118 -4.572 1.00 93.00 178 ILE A O 1
ATOM 1414 N N . GLY A 1 179 ? 4.760 0.466 -5.407 1.00 93.62 179 GLY A N 1
ATOM 1415 C CA . GLY A 1 179 ? 5.736 -0.564 -5.050 1.00 93.62 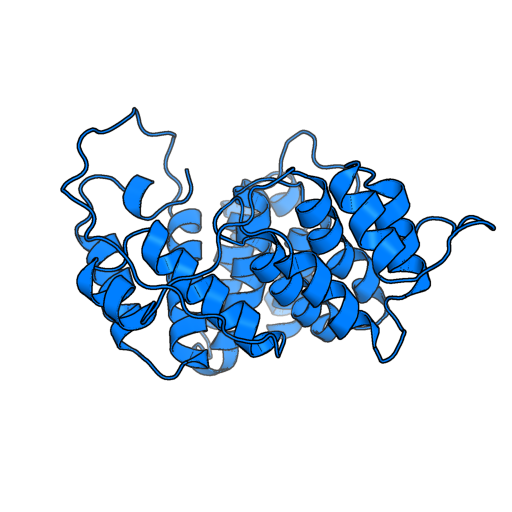179 GLY A CA 1
ATOM 1416 C C . GLY A 1 179 ? 6.971 -0.528 -5.950 1.00 93.62 179 GLY A C 1
ATOM 1417 O O . GLY A 1 179 ? 8.068 -0.722 -5.448 1.00 93.62 179 GLY A O 1
ATOM 1418 N N . VAL A 1 180 ? 6.838 -0.185 -7.240 1.00 94.19 180 VAL A N 1
ATOM 1419 C CA . VAL A 1 180 ? 8.011 0.054 -8.109 1.00 94.19 180 VAL A CA 1
ATOM 1420 C C . VAL A 1 180 ? 8.858 1.205 -7.571 1.00 94.19 180 VAL A C 1
ATOM 1422 O O . VAL A 1 180 ? 10.077 1.089 -7.477 1.00 94.19 180 VAL A O 1
ATOM 1425 N N . TRP A 1 181 ? 8.214 2.301 -7.178 1.00 92.12 181 TRP A N 1
ATOM 1426 C CA . TRP A 1 181 ? 8.882 3.447 -6.577 1.00 92.12 181 TRP A CA 1
ATOM 1427 C C . TRP A 1 181 ? 9.677 3.042 -5.342 1.00 92.12 181 TRP A C 1
ATOM 1429 O O . TRP A 1 181 ? 10.859 3.363 -5.268 1.00 92.12 181 TRP A O 1
ATOM 1439 N N . GLU A 1 182 ? 9.070 2.276 -4.434 1.00 90.38 182 GLU A N 1
ATOM 1440 C CA . GLU A 1 182 ? 9.759 1.754 -3.253 1.00 90.38 182 GLU A CA 1
ATOM 1441 C C . GLU A 1 182 ? 10.938 0.853 -3.587 1.00 90.38 182 GLU A C 1
ATOM 1443 O O . GLU A 1 182 ? 12.007 1.000 -2.996 1.00 90.38 182 GLU A O 1
ATOM 1448 N N . MET A 1 183 ? 10.780 -0.045 -4.560 1.00 91.62 183 MET A N 1
ATOM 1449 C CA . MET A 1 183 ? 11.876 -0.910 -4.987 1.00 91.62 183 MET A CA 1
ATOM 1450 C C . MET A 1 183 ? 13.072 -0.087 -5.477 1.00 91.62 183 MET A C 1
ATOM 1452 O O . MET A 1 183 ? 14.202 -0.409 -5.127 1.00 91.62 183 MET A O 1
ATOM 1456 N N . THR A 1 184 ? 12.824 0.993 -6.227 1.00 91.38 184 THR A N 1
ATOM 1457 C CA . THR A 1 184 ? 13.873 1.846 -6.817 1.00 91.38 184 THR A CA 1
ATOM 1458 C C . THR A 1 184 ? 14.422 2.943 -5.897 1.00 91.38 184 THR A C 1
ATOM 1460 O O . THR A 1 184 ? 15.434 3.552 -6.237 1.00 91.38 184 THR A O 1
ATOM 1463 N N . ALA A 1 185 ? 13.781 3.225 -4.758 1.00 84.88 185 ALA A N 1
ATOM 1464 C CA . ALA A 1 185 ? 14.131 4.363 -3.902 1.00 84.88 185 ALA A CA 1
ATOM 1465 C C . ALA A 1 185 ? 15.392 4.143 -3.044 1.00 84.88 185 ALA A C 1
ATOM 1467 O O . ALA A 1 185 ? 16.076 5.112 -2.716 1.00 84.88 185 ALA A O 1
ATOM 1468 N N . TYR A 1 186 ? 15.712 2.893 -2.696 1.00 70.88 186 TYR A N 1
ATOM 1469 C CA . TYR A 1 186 ? 16.818 2.541 -1.795 1.00 70.88 186 TYR A CA 1
ATOM 1470 C C . TYR A 1 186 ? 17.568 1.303 -2.317 1.00 70.88 186 TYR A C 1
ATOM 1472 O O . TYR A 1 186 ? 16.945 0.403 -2.888 1.00 70.88 186 TYR A O 1
ATOM 1480 N N . ARG A 1 187 ? 18.900 1.270 -2.164 1.00 62.25 187 ARG A N 1
ATOM 1481 C CA . ARG A 1 187 ? 19.765 0.138 -2.544 1.00 62.25 187 ARG A CA 1
ATOM 1482 C C . ARG A 1 187 ? 20.082 -0.677 -1.296 1.00 62.25 187 ARG A C 1
ATOM 1484 O O . ARG A 1 187 ? 20.905 -0.218 -0.508 1.00 62.25 187 ARG A O 1
ATOM 1491 N N . GLY A 1 188 ? 19.513 -1.867 -1.158 1.00 54.38 188 GLY A N 1
ATOM 1492 C CA . GLY A 1 188 ? 19.623 -2.569 0.108 1.00 54.38 188 GLY A CA 1
ATOM 1493 C C . GLY A 1 188 ? 20.639 -3.693 0.209 1.00 54.38 188 GLY A C 1
ATOM 1494 O O . GLY A 1 188 ? 21.376 -4.029 -0.722 1.00 54.38 188 GLY A O 1
ATOM 1495 N N . ASN A 1 189 ? 20.671 -4.226 1.431 1.00 54.16 189 ASN A N 1
ATOM 1496 C CA . ASN A 1 189 ? 21.487 -5.339 1.891 1.00 54.16 189 ASN A CA 1
ATOM 1497 C C . ASN A 1 189 ? 20.603 -6.588 2.013 1.00 54.16 189 ASN A C 1
ATOM 1499 O O . ASN A 1 189 ? 19.504 -6.537 2.564 1.00 54.16 189 ASN A O 1
ATOM 1503 N N . ALA A 1 190 ? 21.109 -7.725 1.539 1.00 54.00 190 ALA A N 1
ATOM 1504 C CA . ALA A 1 190 ? 20.410 -9.002 1.601 1.00 54.00 190 ALA A CA 1
ATOM 1505 C C . ALA A 1 190 ? 20.509 -9.624 3.007 1.00 54.00 190 ALA A C 1
ATOM 1507 O O . ALA A 1 190 ? 21.368 -10.466 3.254 1.00 54.00 190 ALA A O 1
ATOM 1508 N N . GLU A 1 191 ? 19.634 -9.233 3.932 1.00 56.03 191 GLU A N 1
ATOM 1509 C CA . GLU A 1 191 ? 19.422 -9.971 5.187 1.00 56.03 191 GLU A CA 1
ATOM 1510 C C . GLU A 1 191 ? 17.984 -10.475 5.257 1.00 56.03 191 GLU A C 1
ATOM 1512 O O . GLU A 1 191 ? 17.052 -9.708 5.117 1.00 56.03 191 GLU A O 1
ATOM 1517 N N . GLN A 1 192 ? 17.777 -11.777 5.436 1.00 55.88 192 GLN A N 1
ATOM 1518 C CA . GLN A 1 192 ? 16.447 -12.391 5.360 1.00 55.88 192 GLN A CA 1
ATOM 1519 C C . GLN A 1 192 ? 15.708 -12.412 6.714 1.00 55.88 192 GLN A C 1
ATOM 1521 O O . GLN A 1 192 ? 16.337 -12.278 7.768 1.00 55.88 192 GLN A O 1
ATOM 1526 N N . PRO A 1 193 ? 14.369 -12.587 6.708 1.00 53.03 193 PRO A N 1
ATOM 1527 C CA . PRO A 1 193 ? 13.561 -12.653 7.923 1.00 53.03 193 PRO A CA 1
ATOM 1528 C C . PRO A 1 193 ? 13.902 -13.843 8.837 1.00 53.03 193 PRO A C 1
ATOM 1530 O O . PRO A 1 193 ? 14.542 -14.821 8.454 1.00 53.03 193 PRO A O 1
ATOM 1533 N N . ARG A 1 194 ? 13.469 -13.697 10.091 1.00 62.28 194 ARG A N 1
ATOM 1534 C CA . ARG A 1 194 ? 13.909 -14.441 11.279 1.00 62.28 194 ARG A CA 1
ATOM 1535 C C . ARG A 1 194 ? 12.952 -15.589 11.628 1.00 62.28 194 ARG A C 1
ATOM 1537 O O . ARG A 1 194 ? 11.781 -15.553 11.252 1.00 62.28 194 ARG A O 1
ATOM 1544 N N . ASP A 1 195 ? 13.418 -16.556 12.412 1.00 58.22 195 ASP A N 1
ATOM 1545 C CA . ASP A 1 195 ? 12.561 -17.612 12.973 1.00 58.22 195 ASP A CA 1
ATOM 1546 C C . ASP A 1 195 ? 11.574 -17.071 14.019 1.00 58.22 195 ASP A C 1
ATOM 1548 O O . ASP A 1 195 ? 11.894 -16.168 14.790 1.00 58.22 195 ASP A O 1
ATOM 1552 N N . ASP A 1 196 ? 10.368 -17.650 14.038 1.00 76.31 196 ASP A N 1
ATOM 1553 C CA . ASP A 1 196 ? 9.302 -17.393 15.020 1.00 76.31 196 ASP A CA 1
ATOM 1554 C C . ASP A 1 196 ? 9.027 -15.896 15.278 1.00 76.31 196 ASP A C 1
ATOM 1556 O O . ASP A 1 196 ? 9.016 -15.400 16.410 1.00 76.31 196 ASP A O 1
ATOM 1560 N N . VAL A 1 197 ? 8.817 -15.144 14.189 1.00 83.81 197 VAL A N 1
ATOM 1561 C CA . VAL A 1 197 ? 8.597 -13.686 14.226 1.00 83.81 197 VAL A CA 1
ATOM 1562 C C . VAL A 1 197 ? 7.445 -13.275 15.144 1.00 83.81 197 VAL A C 1
ATOM 1564 O O . VAL A 1 197 ? 7.524 -12.232 15.788 1.00 83.81 197 VAL A O 1
ATOM 1567 N N . VAL A 1 198 ? 6.395 -14.097 15.247 1.00 84.38 198 VAL A N 1
ATOM 1568 C CA . VAL A 1 198 ? 5.242 -13.810 16.108 1.00 84.38 198 VAL A CA 1
ATOM 1569 C C . VAL A 1 198 ? 5.610 -13.984 17.577 1.00 84.38 198 VAL A C 1
ATOM 1571 O O . VAL A 1 198 ? 5.338 -13.081 18.369 1.00 84.38 198 VAL A O 1
ATOM 1574 N N . ALA A 1 199 ? 6.266 -15.087 17.963 1.00 85.44 199 ALA A N 1
ATOM 1575 C CA . ALA A 1 199 ? 6.710 -15.245 19.346 1.00 85.44 199 ALA A CA 1
ATOM 1576 C C . ALA A 1 199 ? 7.744 -14.183 19.729 1.00 85.44 199 ALA A C 1
ATOM 1578 O O . ALA A 1 199 ? 7.682 -13.661 20.839 1.00 85.44 199 ALA A O 1
ATOM 1579 N N . THR A 1 200 ? 8.633 -13.813 18.803 1.00 84.50 200 THR A N 1
ATOM 1580 C CA . THR A 1 200 ? 9.608 -12.735 19.005 1.00 84.50 200 THR A CA 1
ATOM 1581 C C . THR A 1 200 ? 8.907 -11.395 19.222 1.00 84.50 200 THR A C 1
ATOM 1583 O O . THR A 1 200 ? 9.226 -10.704 20.183 1.00 84.50 200 THR A O 1
ATOM 1586 N N . MET A 1 201 ? 7.903 -11.045 18.410 1.00 85.88 201 MET A N 1
ATOM 1587 C CA . MET A 1 201 ? 7.106 -9.827 18.613 1.00 85.88 201 MET A CA 1
ATOM 1588 C C . MET A 1 201 ? 6.395 -9.819 19.966 1.00 85.88 201 MET A C 1
ATOM 1590 O O . MET A 1 201 ? 6.368 -8.795 20.645 1.00 85.88 201 MET A O 1
ATOM 1594 N N . ILE A 1 202 ? 5.839 -10.953 20.390 1.00 85.81 202 ILE A N 1
ATOM 1595 C CA . ILE A 1 202 ? 5.191 -11.069 21.701 1.00 85.81 202 ILE A CA 1
ATOM 1596 C C . ILE A 1 202 ? 6.220 -10.912 22.829 1.00 85.81 202 ILE A C 1
ATOM 1598 O O . ILE A 1 202 ? 5.986 -10.148 23.766 1.00 85.81 202 ILE A O 1
ATOM 1602 N N . ALA A 1 203 ? 7.360 -11.601 22.738 1.00 85.94 203 ALA A N 1
ATOM 1603 C CA . ALA A 1 203 ? 8.432 -11.554 23.731 1.00 85.94 203 ALA A CA 1
ATOM 1604 C C . ALA A 1 203 ? 9.019 -10.143 23.870 1.00 85.94 203 ALA A C 1
ATOM 1606 O O . ALA A 1 203 ? 9.222 -9.662 24.985 1.00 85.94 203 ALA A O 1
ATOM 1607 N N . ASN A 1 204 ? 9.184 -9.454 22.743 1.00 81.69 204 ASN A N 1
ATOM 1608 C CA . ASN A 1 204 ? 9.655 -8.077 22.671 1.00 81.69 204 ASN A CA 1
ATOM 1609 C C . ASN A 1 204 ? 8.551 -7.041 22.910 1.00 81.69 204 ASN A C 1
ATOM 1611 O O . ASN A 1 204 ? 8.779 -5.843 22.755 1.00 81.69 204 ASN A O 1
ATOM 1615 N N . ARG A 1 205 ? 7.344 -7.477 23.294 1.00 82.88 205 ARG A N 1
ATOM 1616 C CA . ARG A 1 205 ? 6.220 -6.597 23.638 1.00 82.88 205 ARG A CA 1
ATOM 1617 C C . ARG A 1 205 ? 5.893 -5.603 22.522 1.00 82.88 205 ARG A C 1
ATOM 1619 O O . ARG A 1 205 ? 5.640 -4.435 22.795 1.00 82.88 205 ARG A O 1
ATOM 1626 N N . GLY A 1 206 ? 5.911 -6.076 21.279 1.00 75.12 206 GLY A N 1
ATOM 1627 C CA . GLY A 1 206 ? 5.487 -5.315 20.109 1.00 75.12 206 GLY A CA 1
ATOM 1628 C C . GLY A 1 206 ? 6.410 -4.163 19.726 1.00 75.12 206 GLY A C 1
ATOM 1629 O O . GLY A 1 206 ? 5.902 -3.176 19.201 1.00 75.12 206 GLY A O 1
ATOM 1630 N N . ASP A 1 207 ? 7.718 -4.267 19.996 1.00 77.69 207 ASP A N 1
ATOM 1631 C CA . ASP A 1 207 ? 8.695 -3.286 19.505 1.00 77.69 207 ASP A CA 1
ATOM 1632 C C . ASP A 1 207 ? 8.625 -3.117 17.971 1.00 77.69 207 ASP A C 1
ATOM 1634 O O . ASP A 1 207 ? 8.144 -3.991 17.238 1.00 77.69 207 ASP A O 1
ATOM 1638 N N . MET A 1 208 ? 9.119 -1.982 17.475 1.00 75.25 208 MET A N 1
ATOM 1639 C CA . MET A 1 208 ? 9.063 -1.648 16.050 1.00 75.25 208 MET A CA 1
ATOM 1640 C C . MET A 1 208 ? 9.709 -2.708 15.138 1.00 75.25 208 MET A C 1
ATOM 1642 O O . MET A 1 208 ? 9.137 -3.060 14.104 1.00 75.25 208 MET A O 1
ATOM 1646 N N . GLU A 1 209 ? 10.892 -3.224 15.488 1.00 78.19 209 GLU A N 1
ATOM 1647 C CA . GLU A 1 209 ? 11.631 -4.158 14.624 1.00 78.19 209 GLU A CA 1
ATOM 1648 C C . GLU A 1 209 ? 10.912 -5.507 14.490 1.00 78.19 209 GLU A C 1
ATOM 1650 O O . GLU A 1 209 ? 10.806 -6.071 13.398 1.00 78.19 209 GLU A O 1
ATOM 1655 N N . SER A 1 210 ? 10.401 -6.030 15.601 1.00 79.50 210 SER A N 1
ATOM 1656 C CA . SER A 1 210 ? 9.676 -7.295 15.658 1.00 79.50 210 SER A CA 1
ATOM 1657 C C . SER A 1 210 ? 8.280 -7.182 15.044 1.00 79.50 210 SER A C 1
ATOM 1659 O O . SER A 1 210 ? 7.864 -8.091 14.322 1.00 79.50 210 SER A O 1
ATOM 1661 N N . ALA A 1 211 ? 7.591 -6.048 15.218 1.00 82.81 211 ALA A N 1
ATOM 1662 C CA . ALA A 1 211 ? 6.342 -5.761 14.517 1.00 82.81 211 ALA A CA 1
ATOM 1663 C C . ALA A 1 211 ? 6.550 -5.754 12.994 1.00 82.81 211 ALA A C 1
ATOM 1665 O O . ALA A 1 211 ? 5.793 -6.388 12.255 1.00 82.81 211 ALA A O 1
ATOM 1666 N N . HIS A 1 212 ? 7.620 -5.115 12.510 1.00 80.12 212 HIS A N 1
ATOM 1667 C CA . HIS A 1 212 ? 7.978 -5.144 11.094 1.00 80.12 212 HIS A CA 1
ATOM 1668 C C . HIS A 1 212 ? 8.270 -6.548 10.570 1.00 80.12 212 HIS A C 1
ATOM 1670 O O . HIS A 1 212 ? 7.789 -6.896 9.490 1.00 80.12 212 HIS A O 1
ATOM 1676 N N . ALA A 1 213 ? 8.985 -7.373 11.335 1.00 83.12 213 ALA A N 1
ATOM 1677 C CA . ALA A 1 213 ? 9.230 -8.759 10.953 1.00 83.12 213 ALA A CA 1
ATOM 1678 C C . ALA A 1 213 ? 7.913 -9.540 10.768 1.00 83.12 213 ALA A C 1
ATOM 1680 O O . ALA A 1 213 ? 7.767 -10.280 9.794 1.00 83.12 213 ALA A O 1
ATOM 1681 N N . VAL A 1 214 ? 6.921 -9.326 11.643 1.00 87.06 214 VAL A N 1
ATOM 1682 C CA . VAL A 1 214 ? 5.585 -9.935 11.514 1.00 87.06 214 VAL A CA 1
ATOM 1683 C C . VAL A 1 214 ? 4.831 -9.403 10.290 1.00 87.06 214 VAL A C 1
ATOM 1685 O O . VAL A 1 214 ? 4.191 -10.174 9.576 1.00 87.06 214 VAL A O 1
ATOM 1688 N N . PHE A 1 215 ? 4.928 -8.107 9.993 1.00 88.31 215 PHE A N 1
ATOM 1689 C CA . PHE A 1 215 ? 4.286 -7.524 8.811 1.00 88.31 215 PHE A CA 1
ATOM 1690 C C . PHE A 1 215 ? 4.899 -8.018 7.503 1.00 88.31 215 PHE A C 1
ATOM 1692 O O . PHE A 1 215 ? 4.177 -8.277 6.541 1.00 88.31 215 PHE A O 1
ATOM 1699 N N . HIS A 1 216 ? 6.221 -8.154 7.464 1.00 86.81 216 HIS A N 1
ATOM 1700 C CA . HIS A 1 216 ? 6.915 -8.723 6.322 1.00 86.81 216 HIS A CA 1
ATOM 1701 C C . HIS A 1 216 ? 6.552 -10.199 6.142 1.00 86.81 216 HIS A C 1
ATOM 1703 O O . HIS A 1 216 ? 6.245 -10.624 5.033 1.00 86.81 216 HIS A O 1
ATOM 1709 N N . TYR A 1 217 ? 6.510 -10.968 7.232 1.00 87.81 217 TYR A N 1
ATOM 1710 C CA . TYR A 1 217 ? 6.070 -12.362 7.212 1.00 87.81 217 TYR A CA 1
ATOM 1711 C C . TYR A 1 217 ? 4.655 -12.523 6.637 1.00 87.81 217 TYR A C 1
ATOM 1713 O O . TYR A 1 217 ? 4.425 -13.372 5.775 1.00 87.81 217 TYR A O 1
ATOM 1721 N N . ASP A 1 218 ? 3.710 -11.677 7.055 1.00 90.56 218 ASP A N 1
ATOM 1722 C CA . ASP A 1 218 ? 2.369 -11.634 6.466 1.00 90.56 218 ASP A CA 1
ATOM 1723 C C . ASP A 1 218 ? 2.415 -11.290 4.965 1.00 90.56 218 ASP A C 1
ATOM 1725 O O . ASP A 1 218 ? 1.779 -11.971 4.158 1.00 90.56 218 ASP A O 1
ATOM 1729 N N . ALA A 1 219 ? 3.232 -10.313 4.558 1.00 91.19 219 ALA A N 1
ATOM 1730 C CA . ALA A 1 219 ? 3.399 -9.953 3.151 1.00 91.19 219 ALA A CA 1
ATOM 1731 C C . ALA A 1 219 ? 3.971 -11.109 2.305 1.00 91.19 219 ALA A C 1
ATOM 1733 O O . ALA A 1 219 ? 3.452 -11.381 1.221 1.00 91.19 219 ALA A O 1
ATOM 1734 N N . MET A 1 220 ? 4.966 -11.849 2.809 1.00 89.88 220 MET A N 1
ATOM 1735 C CA . MET A 1 220 ? 5.502 -13.048 2.147 1.00 89.88 220 MET A CA 1
ATOM 1736 C C . MET A 1 220 ? 4.433 -14.124 1.958 1.00 89.88 220 MET A C 1
ATOM 1738 O O . MET A 1 220 ? 4.340 -14.715 0.880 1.00 89.88 220 MET A O 1
ATOM 1742 N N . ARG A 1 221 ? 3.587 -14.348 2.975 1.00 90.19 221 ARG A N 1
ATOM 1743 C CA . ARG A 1 221 ? 2.466 -15.294 2.883 1.00 90.19 221 ARG A CA 1
ATOM 1744 C C . ARG A 1 221 ? 1.459 -14.881 1.819 1.00 90.19 221 ARG A C 1
ATOM 1746 O O . ARG A 1 221 ? 1.034 -15.728 1.039 1.00 90.19 221 ARG A O 1
ATOM 1753 N N . VAL A 1 222 ? 1.092 -13.600 1.767 1.00 90.75 222 VAL A N 1
ATOM 1754 C CA . VAL A 1 222 ? 0.174 -13.072 0.743 1.00 90.75 222 VAL A CA 1
ATOM 1755 C C . VAL A 1 222 ? 0.779 -13.189 -0.659 1.00 90.75 222 VAL A C 1
ATOM 1757 O O . VAL A 1 222 ? 0.066 -13.510 -1.607 1.00 90.75 222 VAL A O 1
ATOM 1760 N N . ALA A 1 223 ? 2.087 -12.972 -0.789 1.00 90.75 223 ALA A N 1
ATOM 1761 C CA . ALA A 1 223 ? 2.812 -13.087 -2.048 1.00 90.75 223 ALA A CA 1
ATOM 1762 C C . ALA A 1 223 ? 3.077 -14.540 -2.495 1.00 90.75 223 ALA A C 1
ATOM 1764 O O . ALA A 1 223 ? 3.520 -14.752 -3.623 1.00 90.75 223 ALA A O 1
ATOM 1765 N N . GLY A 1 224 ? 2.820 -15.539 -1.640 1.00 89.19 224 GLY A N 1
ATOM 1766 C CA . GLY A 1 224 ? 3.126 -16.944 -1.927 1.00 89.19 224 GLY A CA 1
ATOM 1767 C C . GLY A 1 224 ? 4.628 -17.239 -2.011 1.00 89.19 224 GLY A C 1
ATOM 1768 O O . GLY A 1 224 ? 5.030 -18.174 -2.702 1.00 89.19 224 GLY A O 1
ATOM 1769 N N . LEU A 1 225 ? 5.457 -16.430 -1.345 1.00 85.94 225 LEU A N 1
ATOM 1770 C CA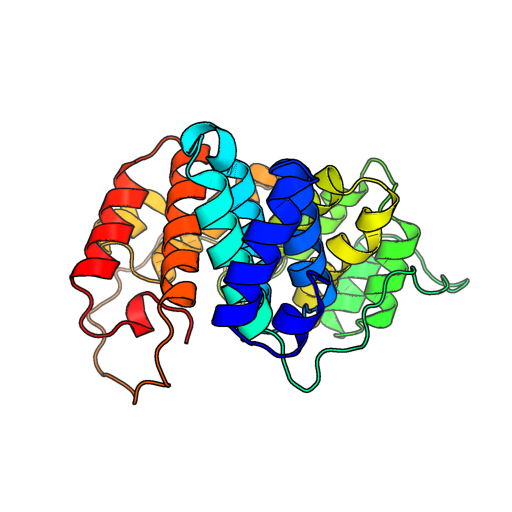 . LEU A 1 225 ? 6.912 -16.565 -1.345 1.00 85.94 225 LEU A CA 1
ATOM 1771 C C . LEU A 1 225 ? 7.373 -17.589 -0.293 1.00 85.94 225 LEU A C 1
ATOM 1773 O O . LEU A 1 225 ? 6.722 -17.741 0.746 1.00 85.94 225 LEU A O 1
ATOM 1777 N N . PRO A 1 226 ? 8.491 -18.300 -0.534 1.00 76.75 226 PRO A N 1
ATOM 1778 C CA . PRO A 1 226 ? 9.036 -19.236 0.439 1.00 76.75 226 PRO A CA 1
ATOM 1779 C C . PRO A 1 226 ? 9.445 -18.497 1.714 1.00 76.75 226 PRO A C 1
ATOM 1781 O O . PRO A 1 226 ? 10.148 -17.494 1.666 1.00 76.75 226 PRO A O 1
ATOM 1784 N N . LEU A 1 227 ? 9.019 -19.021 2.860 1.00 70.12 227 LEU A N 1
ATOM 1785 C CA . LEU A 1 227 ? 9.426 -18.537 4.174 1.00 70.12 227 LEU A CA 1
ATOM 1786 C C . LEU A 1 227 ? 10.808 -19.121 4.489 1.00 70.12 227 LEU A C 1
ATOM 1788 O O . LEU A 1 227 ? 10.899 -20.217 5.042 1.00 70.12 227 LEU A O 1
ATOM 1792 N N . THR A 1 228 ? 11.885 -18.455 4.076 1.00 55.00 228 THR A N 1
ATOM 1793 C CA . THR A 1 228 ? 13.226 -18.840 4.531 1.00 55.00 228 THR A CA 1
ATOM 1794 C C . THR A 1 228 ? 13.434 -18.375 5.968 1.00 55.00 228 THR A C 1
ATOM 1796 O O . THR A 1 228 ? 13.088 -17.254 6.332 1.00 55.00 228 THR A O 1
ATOM 1799 N N . LEU A 1 229 ? 13.959 -19.293 6.772 1.00 46.94 229 LEU A N 1
ATOM 1800 C CA . LEU A 1 229 ? 14.030 -19.261 8.227 1.00 46.94 229 LEU A CA 1
ATOM 1801 C C . LEU A 1 229 ? 15.510 -19.208 8.636 1.00 46.94 229 LEU A C 1
ATOM 1803 O O . LEU A 1 229 ? 16.278 -20.105 8.272 1.00 46.94 229 LEU A O 1
ATOM 1807 N N . HIS A 1 230 ? 15.921 -18.150 9.337 1.00 42.41 230 HIS A N 1
ATOM 1808 C CA . HIS A 1 230 ? 17.251 -18.037 9.935 1.00 42.41 230 HIS A CA 1
ATOM 1809 C C . HIS A 1 230 ? 17.153 -17.686 11.439 1.00 42.41 230 HIS A C 1
ATOM 1811 O O . HIS A 1 230 ? 16.424 -16.759 11.812 1.00 42.41 230 HIS A O 1
ATOM 1817 N N . PRO A 1 231 ? 17.901 -18.382 12.321 1.00 33.31 231 PRO A N 1
ATOM 1818 C CA . PRO A 1 231 ? 17.846 -18.174 13.770 1.00 33.31 231 PRO A CA 1
ATOM 1819 C C . PRO A 1 231 ? 18.564 -16.891 14.238 1.00 33.31 231 PRO A C 1
ATOM 1821 O O . PRO A 1 231 ? 19.531 -16.442 13.623 1.00 33.31 231 PRO A O 1
ATOM 1824 N N . LEU A 1 232 ? 18.117 -16.329 15.372 1.00 42.97 232 LEU A N 1
ATOM 1825 C CA . LEU A 1 232 ? 18.664 -15.118 16.014 1.00 42.97 232 LEU A CA 1
ATOM 1826 C C . LEU A 1 232 ? 19.727 -15.410 17.097 1.00 42.97 232 LEU A C 1
ATOM 1828 O O . LEU A 1 232 ? 19.568 -16.358 17.869 1.00 42.97 232 LEU A O 1
ATOM 1832 N N . PRO A 1 233 ? 20.716 -14.513 17.289 1.00 35.31 233 PRO A N 1
ATOM 1833 C CA . PRO A 1 233 ? 21.313 -14.234 18.593 1.00 35.31 233 PRO A CA 1
ATOM 1834 C C . PRO A 1 233 ? 20.414 -13.281 19.410 1.00 35.31 233 PRO A C 1
ATOM 1836 O O . PRO A 1 233 ? 19.806 -12.363 18.862 1.00 35.31 233 PRO A O 1
ATOM 1839 N N . ALA A 1 234 ? 20.343 -13.476 20.729 1.00 36.22 234 ALA A N 1
ATOM 1840 C CA . ALA A 1 234 ? 19.553 -12.639 21.638 1.00 36.22 234 ALA A CA 1
ATOM 1841 C C . ALA A 1 234 ? 20.017 -11.167 21.614 1.00 36.22 234 ALA A C 1
ATOM 1843 O O . ALA A 1 234 ? 21.198 -10.886 21.823 1.00 36.22 234 ALA A O 1
ATOM 1844 N N . SER A 1 235 ? 19.103 -10.220 21.380 1.00 43.12 235 SER A N 1
ATOM 1845 C CA . SER A 1 235 ? 19.411 -8.787 21.444 1.00 43.12 235 SER A CA 1
ATOM 1846 C C . SER A 1 235 ? 19.459 -8.305 22.897 1.00 43.12 235 SER A C 1
ATOM 1848 O O . SER A 1 235 ? 18.486 -8.466 23.632 1.00 43.12 235 SER A O 1
ATOM 1850 N N . GLY A 1 236 ? 20.588 -7.713 23.296 1.00 40.69 236 GLY A N 1
ATOM 1851 C CA . GLY A 1 236 ? 20.749 -7.018 24.577 1.00 40.69 236 GLY A CA 1
ATOM 1852 C C . GLY A 1 236 ? 20.005 -5.678 24.640 1.00 40.69 236 GLY A C 1
ATOM 1853 O O . GLY A 1 236 ? 19.569 -5.152 23.613 1.00 40.69 236 GLY A O 1
ATOM 1854 N N . GLU A 1 237 ? 19.872 -5.157 25.863 1.00 36.91 237 GLU A N 1
ATOM 1855 C CA . GLU A 1 237 ? 19.236 -3.875 26.206 1.00 36.91 237 GLU A CA 1
ATOM 1856 C C . GLU A 1 237 ? 19.760 -2.718 25.334 1.00 36.91 237 GLU A C 1
ATOM 1858 O O . GLU A 1 237 ? 20.967 -2.590 25.116 1.00 36.91 237 GLU A O 1
ATOM 1863 N N . ARG A 1 238 ? 18.850 -1.876 24.820 1.00 46.41 238 ARG A N 1
ATOM 1864 C CA . ARG A 1 238 ? 19.187 -0.692 24.016 1.00 46.41 238 ARG A CA 1
ATOM 1865 C C . ARG A 1 238 ? 18.902 0.584 24.809 1.00 46.41 238 ARG A C 1
ATOM 1867 O O . ARG A 1 238 ? 17.782 0.793 25.261 1.00 46.41 238 ARG A O 1
ATOM 1874 N N . ASP A 1 239 ? 19.924 1.429 24.930 1.00 36.59 239 ASP A N 1
ATOM 1875 C CA . ASP A 1 239 ? 19.880 2.750 25.563 1.00 36.59 239 ASP A CA 1
ATOM 1876 C C . ASP A 1 239 ? 19.552 3.873 24.558 1.00 36.59 239 ASP A C 1
ATOM 1878 O O . ASP A 1 239 ? 20.122 3.924 23.467 1.00 36.59 239 ASP A O 1
ATOM 1882 N N . GLY A 1 240 ? 18.776 4.867 25.011 1.00 37.50 240 GLY A N 1
ATOM 1883 C CA . GLY A 1 240 ? 19.070 6.283 24.736 1.00 37.50 240 GLY A CA 1
ATOM 1884 C C . GLY A 1 240 ? 18.182 7.041 23.740 1.00 37.50 240 GLY A C 1
ATOM 1885 O O . GLY A 1 240 ? 18.442 7.068 22.540 1.00 37.50 240 GLY A O 1
ATOM 1886 N N . VAL A 1 241 ? 17.228 7.790 24.301 1.00 37.06 241 VAL A N 1
ATOM 1887 C CA . VAL A 1 241 ? 16.326 8.784 23.685 1.00 37.06 241 VAL A CA 1
ATOM 1888 C C . VAL A 1 241 ? 17.058 9.815 22.802 1.00 37.06 241 VAL A C 1
ATOM 1890 O O . VAL A 1 241 ? 17.949 10.525 23.277 1.00 37.06 241 VAL A O 1
ATOM 1893 N N . ARG A 1 242 ? 16.626 9.970 21.538 1.00 35.94 242 ARG A N 1
ATOM 1894 C CA . ARG A 1 242 ? 16.884 11.162 20.702 1.00 35.94 242 ARG A CA 1
ATOM 1895 C C . ARG A 1 242 ? 15.657 12.086 20.716 1.00 35.94 242 ARG A C 1
ATOM 1897 O O . ARG A 1 242 ? 14.565 11.690 21.096 1.00 35.94 242 ARG A O 1
ATOM 1904 N N . GLY A 1 243 ? 15.882 13.370 20.435 1.00 33.66 243 GLY A N 1
ATOM 1905 C CA . GLY A 1 243 ? 14.875 14.425 20.577 1.00 33.66 243 GLY A CA 1
ATOM 1906 C C . GLY A 1 243 ? 13.685 14.254 19.629 1.00 33.66 243 GLY A C 1
ATOM 1907 O O . GLY A 1 243 ? 13.871 14.208 18.417 1.00 33.66 243 GLY A O 1
ATOM 1908 N N . LEU A 1 244 ? 12.486 14.241 20.217 1.00 36.97 244 LEU A N 1
ATOM 1909 C CA . LEU A 1 244 ? 11.221 13.884 19.575 1.00 36.97 244 LEU A CA 1
ATOM 1910 C C . LEU A 1 244 ? 10.729 14.954 18.574 1.00 36.97 244 LEU A C 1
ATOM 1912 O O . LEU A 1 244 ? 10.600 16.126 18.953 1.00 36.97 244 LEU A O 1
ATOM 1916 N N . PRO A 1 245 ? 10.376 14.596 17.325 1.00 37.75 245 PRO A N 1
ATOM 1917 C CA . PRO A 1 245 ? 9.644 15.481 16.423 1.00 37.75 245 PRO A CA 1
ATOM 1918 C C . PRO A 1 245 ? 8.186 15.689 16.878 1.00 37.75 245 PRO A C 1
ATOM 1920 O O . PRO A 1 245 ? 7.629 14.928 17.668 1.00 37.75 245 PRO A O 1
ATOM 1923 N N . ILE A 1 246 ? 7.546 16.749 16.368 1.00 40.59 246 ILE A N 1
ATOM 1924 C CA . ILE A 1 246 ? 6.183 17.149 16.752 1.00 40.59 246 ILE A CA 1
ATOM 1925 C C . ILE A 1 246 ? 5.164 16.042 16.415 1.00 40.59 246 ILE A C 1
ATOM 1927 O O . ILE A 1 246 ? 4.959 15.671 15.258 1.00 40.59 246 ILE A O 1
ATOM 1931 N N . TYR A 1 247 ? 4.523 15.572 17.482 1.00 45.91 247 TYR A N 1
ATOM 1932 C CA . TYR A 1 247 ? 3.561 14.478 17.618 1.00 45.91 247 TYR A CA 1
ATOM 1933 C C . TYR A 1 247 ? 2.265 14.637 16.794 1.00 45.91 247 TYR A C 1
ATOM 1935 O O . TYR A 1 247 ? 1.725 15.743 16.706 1.00 45.91 247 TYR A O 1
ATOM 1943 N N . ARG A 1 248 ? 1.720 13.535 16.237 1.00 50.84 248 ARG A N 1
ATOM 1944 C CA . ARG A 1 248 ? 0.380 13.496 15.602 1.00 50.84 248 ARG A CA 1
ATOM 1945 C C . ARG A 1 248 ? -0.327 12.150 15.805 1.00 50.84 248 ARG A C 1
ATOM 1947 O O . ARG A 1 248 ? -0.003 11.181 15.133 1.00 50.84 248 ARG A O 1
ATOM 1954 N N . LEU A 1 249 ? -1.378 12.153 16.625 1.00 48.31 249 LEU A N 1
ATOM 1955 C CA . LEU A 1 249 ? -2.221 11.007 17.007 1.00 48.31 249 LEU A CA 1
ATOM 1956 C C . LEU A 1 249 ? -2.661 10.092 15.837 1.00 48.31 249 LEU A C 1
ATOM 1958 O O . LEU A 1 249 ? -2.640 8.870 15.959 1.00 48.31 249 LEU A O 1
ATOM 1962 N N . ALA A 1 250 ? -3.019 10.661 14.679 1.00 54.66 250 ALA A N 1
ATOM 1963 C CA . ALA A 1 250 ? -3.429 9.892 13.495 1.00 54.66 250 ALA A CA 1
ATOM 1964 C C . ALA A 1 250 ? -2.319 8.963 12.950 1.00 54.66 250 ALA A C 1
ATOM 1966 O O . ALA A 1 250 ? -2.610 7.971 12.285 1.00 54.66 250 ALA A O 1
ATOM 1967 N N . ARG A 1 251 ? -1.044 9.268 13.238 1.00 53.62 251 ARG A N 1
ATOM 1968 C CA . ARG A 1 251 ? 0.127 8.469 12.847 1.00 53.62 251 ARG A CA 1
ATOM 1969 C C . ARG A 1 251 ? 0.254 7.180 13.631 1.00 53.62 251 ARG A C 1
ATOM 1971 O O . ARG A 1 251 ? 0.524 6.132 13.047 1.00 53.62 251 ARG A O 1
ATOM 1978 N N . ASP A 1 252 ? 0.026 7.263 14.930 1.00 56.22 252 ASP A N 1
ATOM 1979 C CA . ASP A 1 252 ? 0.252 6.165 15.868 1.00 56.22 252 ASP A CA 1
ATOM 1980 C C . ASP A 1 252 ? -0.832 5.090 15.713 1.00 56.22 252 ASP A C 1
ATOM 1982 O O . ASP A 1 252 ? -0.558 3.888 15.765 1.00 56.22 252 ASP A O 1
ATOM 1986 N N . TYR A 1 253 ? -2.054 5.514 15.372 1.00 61.78 253 TYR A N 1
ATOM 1987 C CA . TYR A 1 253 ? -3.119 4.599 14.968 1.00 61.78 253 TYR A CA 1
ATOM 1988 C C . TYR A 1 253 ? -2.778 3.802 13.711 1.00 61.78 253 TYR A C 1
ATOM 1990 O O . TYR A 1 253 ? -3.284 2.695 13.565 1.00 61.78 253 TYR A O 1
ATOM 1998 N N . GLY A 1 254 ? -1.909 4.299 12.827 1.00 65.94 254 GLY A N 1
ATOM 1999 C CA . GLY A 1 254 ? -1.541 3.595 11.602 1.00 65.94 254 GLY A CA 1
ATOM 2000 C C . GLY A 1 254 ? -0.747 2.309 11.842 1.00 65.94 254 GLY A C 1
ATOM 2001 O O . GLY A 1 254 ? -1.051 1.269 11.252 1.00 65.94 254 GLY A O 1
ATOM 2002 N N . ALA A 1 255 ? 0.227 2.357 12.755 1.00 66.69 255 ALA A N 1
ATOM 2003 C CA . ALA A 1 255 ? 1.012 1.192 13.171 1.00 66.69 255 ALA A CA 1
ATOM 2004 C C . ALA A 1 255 ? 0.128 0.154 13.878 1.00 66.69 255 ALA A C 1
ATOM 2006 O O . ALA A 1 255 ? 0.133 -1.031 13.540 1.00 66.69 255 ALA A O 1
ATOM 2007 N N . TYR A 1 256 ? -0.703 0.622 14.812 1.00 75.62 256 TYR A N 1
ATOM 2008 C CA . TYR A 1 256 ? -1.630 -0.226 15.554 1.00 75.62 256 TYR A CA 1
ATOM 2009 C C . TYR A 1 256 ? -2.701 -0.857 14.648 1.00 75.62 256 TYR A C 1
ATOM 2011 O O . TYR A 1 256 ? -3.002 -2.046 14.760 1.00 75.62 256 TYR A O 1
ATOM 2019 N N . LEU A 1 257 ? -3.225 -0.091 13.687 1.00 81.69 257 LEU A N 1
ATOM 2020 C CA . LEU A 1 257 ? -4.165 -0.564 12.674 1.00 81.69 257 LEU A CA 1
ATOM 2021 C C . LEU A 1 257 ? -3.550 -1.674 11.814 1.00 81.69 257 LEU A C 1
ATOM 2023 O O . LEU A 1 257 ? -4.213 -2.675 11.531 1.00 81.69 257 LEU A O 1
ATOM 2027 N N . LYS A 1 258 ? -2.279 -1.522 11.425 1.00 85.00 258 LYS A N 1
ATOM 2028 C CA . LYS A 1 258 ? -1.533 -2.550 10.692 1.00 85.00 258 LYS A CA 1
ATOM 2029 C C . LYS A 1 258 ? -1.406 -3.830 11.522 1.00 85.00 258 LYS A C 1
ATOM 2031 O O . LYS A 1 258 ? -1.735 -4.898 11.010 1.00 85.00 258 LYS A O 1
ATOM 2036 N N . SER A 1 259 ? -1.038 -3.728 12.803 1.00 84.25 259 SER A N 1
ATOM 2037 C CA . SER A 1 259 ? -0.987 -4.873 13.729 1.00 84.25 259 SER A CA 1
ATOM 2038 C C . SER A 1 259 ? -2.328 -5.583 13.865 1.00 84.25 259 SER A C 1
ATOM 2040 O O . SER A 1 259 ? -2.371 -6.807 13.804 1.00 84.25 259 SER A O 1
ATOM 2042 N N . PHE A 1 260 ? -3.429 -4.841 13.977 1.00 85.12 260 PHE A N 1
ATOM 2043 C CA . PHE A 1 260 ? -4.771 -5.419 14.064 1.00 85.12 260 PHE A CA 1
ATOM 2044 C C . PHE A 1 260 ? -5.165 -6.159 12.778 1.00 85.12 260 PHE A C 1
ATOM 2046 O O . PHE A 1 260 ? -5.678 -7.276 12.809 1.00 85.12 260 PHE A O 1
ATOM 2053 N N . SER A 1 261 ? -4.867 -5.555 11.628 1.00 87.75 261 SER A N 1
ATOM 2054 C CA . SER A 1 261 ? -5.116 -6.141 10.312 1.00 87.75 261 SER A CA 1
ATOM 2055 C C . SER A 1 261 ? -4.294 -7.416 10.074 1.00 87.75 261 SER A C 1
ATOM 2057 O O . SER A 1 261 ? -4.823 -8.410 9.576 1.00 87.75 261 SER A O 1
ATOM 2059 N N . VAL A 1 262 ? -3.022 -7.422 10.479 1.00 88.06 262 VAL A N 1
ATOM 2060 C CA . VAL A 1 262 ? -2.137 -8.593 10.383 1.00 88.06 262 VAL A CA 1
ATOM 2061 C C . VAL A 1 262 ? -2.555 -9.688 11.363 1.00 88.06 262 VAL A C 1
ATOM 2063 O O . VAL A 1 262 ? -2.661 -10.843 10.961 1.00 88.06 262 VAL A O 1
ATOM 2066 N N . ALA A 1 263 ? -2.878 -9.342 12.611 1.00 88.31 263 ALA A N 1
ATOM 2067 C CA . ALA A 1 263 ? -3.411 -10.286 13.593 1.00 88.31 263 ALA A CA 1
ATOM 2068 C C . ALA A 1 263 ? -4.670 -10.987 13.077 1.00 88.31 263 ALA A C 1
ATOM 2070 O O . ALA A 1 263 ? -4.778 -12.207 13.177 1.00 88.31 263 ALA A O 1
ATOM 2071 N N . HIS A 1 264 ? -5.572 -10.236 12.438 1.00 87.69 264 HIS A N 1
ATOM 2072 C CA . HIS A 1 264 ? -6.761 -10.800 11.814 1.00 87.69 264 HIS A CA 1
ATOM 2073 C C . HIS A 1 264 ? -6.428 -11.797 10.692 1.00 87.69 264 HIS A C 1
ATOM 2075 O O . HIS A 1 264 ? -7.004 -12.883 10.656 1.00 87.69 264 HIS A O 1
ATOM 2081 N N . ARG A 1 265 ? -5.492 -11.463 9.791 1.00 88.56 265 ARG A N 1
ATOM 2082 C CA . ARG A 1 265 ? -5.078 -12.362 8.696 1.00 88.56 265 ARG A CA 1
ATOM 2083 C C . ARG A 1 265 ? -4.350 -13.612 9.186 1.00 88.56 265 ARG A C 1
ATOM 2085 O O . ARG A 1 265 ? -4.509 -14.678 8.593 1.00 88.56 265 ARG A O 1
ATOM 2092 N N . LEU A 1 266 ? -3.552 -13.481 10.243 1.00 89.12 266 LEU A N 1
ATOM 2093 C CA . LEU A 1 266 ? -2.792 -14.586 10.826 1.00 89.12 266 LEU A CA 1
ATOM 2094 C C . LEU A 1 266 ? -3.605 -15.413 11.834 1.00 89.12 266 LEU A C 1
ATOM 2096 O O . LEU A 1 266 ? -3.222 -16.546 12.116 1.00 89.12 266 LEU A O 1
ATOM 2100 N N . GLY A 1 267 ? -4.721 -14.881 12.341 1.00 88.06 267 GLY A N 1
ATOM 2101 C CA . GLY A 1 267 ? -5.541 -15.518 13.371 1.00 88.06 267 GLY A CA 1
ATOM 2102 C C . GLY A 1 267 ? -4.874 -15.541 14.749 1.00 88.06 267 GLY A C 1
ATOM 2103 O O . GLY A 1 267 ? -5.041 -16.515 15.480 1.00 88.06 267 GLY A O 1
ATOM 2104 N N . ASP A 1 268 ? -4.096 -14.508 15.093 1.00 89.69 268 ASP A N 1
ATOM 2105 C CA . ASP A 1 268 ? -3.335 -14.449 16.348 1.00 89.69 268 ASP A CA 1
ATOM 2106 C C . ASP A 1 268 ? -3.495 -13.106 17.078 1.00 89.69 268 ASP A C 1
ATOM 2108 O O . ASP A 1 268 ? -2.721 -12.163 16.897 1.00 89.69 268 ASP A O 1
ATOM 2112 N N . ASP A 1 269 ? -4.491 -13.035 17.963 1.00 89.94 269 ASP A N 1
ATOM 2113 C CA . ASP A 1 269 ? -4.811 -11.832 18.744 1.00 89.94 269 ASP A CA 1
ATOM 2114 C C . ASP A 1 269 ? -3.706 -11.428 19.735 1.00 89.94 269 ASP A C 1
ATOM 2116 O O . ASP A 1 269 ? -3.694 -10.299 20.236 1.00 89.94 269 ASP A O 1
ATOM 2120 N N . ARG A 1 270 ? -2.725 -12.303 20.006 1.00 88.06 270 ARG A N 1
ATOM 2121 C CA . ARG A 1 270 ? -1.578 -11.961 20.865 1.00 88.06 270 ARG A CA 1
ATOM 2122 C C . ARG A 1 270 ? -0.723 -10.856 20.245 1.00 88.06 270 ARG A C 1
ATOM 2124 O O . ARG A 1 270 ? -0.116 -10.081 20.981 1.00 88.06 270 ARG A O 1
ATOM 2131 N N . ILE A 1 271 ? -0.734 -10.734 18.915 1.00 87.75 271 ILE A N 1
ATOM 2132 C CA . ILE A 1 271 ? -0.105 -9.629 18.178 1.00 87.75 271 ILE A CA 1
ATOM 2133 C C . ILE A 1 271 ? -0.731 -8.287 18.590 1.00 87.75 271 ILE A C 1
ATOM 2135 O O . ILE A 1 271 ? -0.010 -7.320 18.839 1.00 87.75 271 ILE A O 1
ATOM 2139 N N . ILE A 1 272 ? -2.062 -8.229 18.727 1.00 86.38 272 ILE A N 1
ATOM 2140 C CA . ILE A 1 272 ? -2.782 -7.020 19.161 1.00 86.38 272 ILE A CA 1
ATOM 2141 C C . ILE A 1 272 ? -2.419 -6.684 20.605 1.00 86.38 272 ILE A C 1
ATOM 2143 O O . ILE A 1 272 ? -2.150 -5.526 20.912 1.00 86.38 272 ILE A O 1
ATOM 2147 N N . ALA A 1 273 ? -2.377 -7.688 21.486 1.00 85.75 273 ALA A N 1
ATOM 2148 C CA . ALA A 1 273 ? -2.009 -7.488 22.885 1.00 85.75 273 ALA A CA 1
ATOM 2149 C C . ALA A 1 273 ? -0.581 -6.936 23.032 1.00 85.75 273 ALA A C 1
ATOM 2151 O O . ALA A 1 273 ? -0.370 -6.000 23.802 1.00 85.75 273 ALA A O 1
ATOM 2152 N N . ALA A 1 274 ? 0.378 -7.462 22.264 1.00 85.00 274 ALA A N 1
ATOM 2153 C CA . ALA A 1 274 ? 1.755 -6.974 22.247 1.00 85.00 274 ALA A CA 1
ATOM 2154 C C . ALA A 1 274 ? 1.844 -5.533 21.715 1.00 85.00 274 ALA A C 1
ATOM 2156 O O . ALA A 1 274 ? 2.439 -4.676 22.363 1.00 85.00 274 ALA A O 1
ATOM 2157 N N . ALA A 1 275 ? 1.183 -5.241 20.590 1.00 82.56 275 ALA A N 1
ATOM 2158 C CA . ALA A 1 275 ? 1.129 -3.895 20.019 1.00 82.56 275 ALA A CA 1
ATOM 2159 C C . ALA A 1 275 ? 0.469 -2.882 20.972 1.00 82.56 275 ALA A C 1
ATOM 2161 O O . ALA A 1 275 ? 0.944 -1.759 21.119 1.00 82.56 275 ALA A O 1
ATOM 2162 N N . LYS A 1 276 ? -0.607 -3.287 21.659 1.00 81.38 276 LYS A N 1
ATOM 2163 C CA . LYS A 1 276 ? -1.276 -2.456 22.663 1.00 81.38 276 LYS A CA 1
ATOM 2164 C C . LYS A 1 276 ? -0.377 -2.204 23.870 1.00 81.38 276 LYS A C 1
ATOM 2166 O O . LYS A 1 276 ? -0.315 -1.077 24.346 1.00 81.38 276 LYS A O 1
ATOM 2171 N N . TYR A 1 277 ? 0.316 -3.234 24.357 1.00 81.38 277 TYR A N 1
ATOM 2172 C CA . TYR A 1 277 ? 1.252 -3.075 25.463 1.00 81.38 277 TYR A CA 1
ATOM 2173 C C . TYR A 1 277 ? 2.315 -2.030 25.122 1.00 81.38 277 TYR A C 1
ATOM 2175 O O . TYR A 1 277 ? 2.573 -1.156 25.947 1.00 81.38 277 TYR A O 1
ATOM 2183 N N . ASN A 1 278 ? 2.896 -2.104 23.920 1.00 77.62 278 ASN A N 1
ATOM 2184 C CA . ASN A 1 278 ? 3.900 -1.146 23.470 1.00 77.62 278 ASN A CA 1
ATOM 2185 C C . ASN A 1 278 ? 3.355 0.287 23.465 1.00 77.62 278 ASN A C 1
ATOM 2187 O O . ASN A 1 278 ? 3.926 1.163 24.109 1.00 77.62 278 ASN A O 1
ATOM 2191 N N . LEU A 1 279 ? 2.190 0.488 22.837 1.00 74.12 279 LEU A N 1
ATOM 2192 C CA . LEU A 1 279 ? 1.506 1.781 22.778 1.00 74.12 279 LEU A CA 1
ATOM 2193 C C . LEU A 1 279 ? 1.253 2.384 24.170 1.00 74.12 279 LEU A C 1
ATOM 2195 O O . LEU A 1 279 ? 1.362 3.594 24.346 1.00 74.12 279 LEU A O 1
ATOM 2199 N N . ASP A 1 280 ? 0.906 1.544 25.146 1.00 75.06 280 ASP A N 1
ATOM 2200 C CA . ASP A 1 280 ? 0.566 1.980 26.500 1.00 75.06 280 ASP A CA 1
ATOM 2201 C C . ASP A 1 280 ? 1.811 2.233 27.392 1.00 75.06 280 ASP A C 1
ATOM 2203 O O . ASP A 1 280 ? 1.694 2.960 28.379 1.00 75.06 280 ASP A O 1
ATOM 2207 N N . HIS A 1 281 ? 2.980 1.633 27.100 1.00 73.06 281 HIS A N 1
ATOM 2208 C CA . HIS A 1 281 ? 4.108 1.556 28.056 1.00 73.06 281 HIS A CA 1
ATOM 2209 C C . HIS A 1 281 ? 5.506 1.893 27.509 1.00 73.06 281 HIS A C 1
ATOM 2211 O O . HIS A 1 281 ? 6.455 1.882 28.298 1.00 73.06 281 HIS A O 1
ATOM 2217 N N . ALA A 1 282 ? 5.687 2.139 26.210 1.00 64.75 282 ALA A N 1
ATOM 2218 C CA . ALA A 1 282 ? 7.011 2.440 25.664 1.00 64.75 282 ALA A CA 1
ATOM 2219 C C . ALA A 1 282 ? 7.611 3.729 26.286 1.00 64.75 282 ALA A C 1
ATOM 2221 O O . ALA A 1 282 ? 6.885 4.707 26.490 1.00 64.75 282 ALA A O 1
ATOM 2222 N N . PRO A 1 283 ? 8.925 3.762 26.599 1.00 55.44 283 PRO A N 1
ATOM 2223 C CA . PRO A 1 283 ? 9.609 4.920 27.188 1.00 55.44 283 PRO A CA 1
ATOM 2224 C C . PRO A 1 283 ? 9.617 6.145 26.264 1.00 55.44 283 PRO A C 1
ATOM 2226 O O . PRO A 1 283 ? 9.689 7.279 26.741 1.00 55.44 283 PRO A O 1
ATOM 2229 N N . SER A 1 284 ? 9.521 5.931 24.951 1.00 55.53 284 SER A N 1
ATOM 2230 C CA . SER A 1 284 ? 9.230 6.967 23.969 1.00 55.53 284 SER A CA 1
ATOM 2231 C C . SER A 1 284 ? 8.345 6.399 22.858 1.00 55.53 284 SER A C 1
ATOM 2233 O O . SER A 1 284 ? 8.418 5.220 22.516 1.00 55.53 284 SER A O 1
ATOM 2235 N N . PHE A 1 285 ? 7.515 7.252 22.258 1.00 51.91 285 PHE A N 1
ATOM 2236 C CA . PHE A 1 285 ? 6.675 6.846 21.129 1.00 51.91 285 PHE A CA 1
ATOM 2237 C C . PHE A 1 285 ? 7.478 6.577 19.845 1.00 51.91 285 PHE A C 1
ATOM 2239 O O . PHE A 1 285 ? 6.921 6.006 18.918 1.00 51.91 285 PHE A O 1
ATOM 2246 N N . GLU A 1 286 ? 8.764 6.935 19.758 1.00 50.34 286 GLU A N 1
ATOM 2247 C CA . GLU A 1 286 ? 9.643 6.556 18.629 1.00 50.34 286 GLU A CA 1
ATOM 2248 C C . GLU A 1 286 ? 9.919 5.043 18.593 1.00 50.34 286 GLU A C 1
ATOM 2250 O O . GLU A 1 286 ? 10.251 4.498 17.547 1.00 50.34 286 GLU A O 1
ATOM 2255 N N . GLU A 1 287 ? 9.721 4.332 19.708 1.00 48.94 287 GLU A N 1
ATOM 2256 C CA . GLU A 1 287 ? 9.861 2.870 19.747 1.00 48.94 287 GLU A CA 1
ATOM 2257 C C . GLU A 1 287 ? 8.674 2.124 19.110 1.00 48.94 287 GLU A C 1
ATOM 2259 O O . GLU A 1 287 ? 8.769 0.921 18.853 1.00 48.94 287 GLU A O 1
ATOM 2264 N N . PHE A 1 288 ? 7.579 2.842 18.820 1.00 46.88 288 PHE A N 1
ATOM 2265 C CA . PHE A 1 288 ? 6.362 2.314 18.188 1.00 46.88 288 PHE A CA 1
ATOM 2266 C C . PHE A 1 288 ? 5.919 3.085 16.937 1.00 46.88 288 PHE A C 1
ATOM 2268 O O . PHE A 1 288 ? 5.188 2.562 16.094 1.00 46.88 288 PHE A O 1
ATOM 2275 N N . SER A 1 289 ? 6.321 4.350 16.827 1.00 43.84 289 SER A N 1
ATOM 2276 C CA . SER A 1 289 ? 5.977 5.245 15.731 1.00 43.84 289 SER A CA 1
ATOM 2277 C C . SER A 1 289 ? 7.205 5.487 14.864 1.00 43.84 289 SER A C 1
ATOM 2279 O O . SER A 1 289 ? 8.303 5.748 15.337 1.00 43.84 289 SER A O 1
ATOM 2281 N N . PHE A 1 290 ? 6.988 5.383 13.559 1.00 50.75 290 PHE A N 1
ATOM 2282 C CA . PHE A 1 290 ? 8.009 5.334 12.515 1.00 50.75 290 PHE A CA 1
ATOM 2283 C C . PHE A 1 290 ? 8.668 6.694 12.213 1.00 50.75 290 PHE A C 1
ATOM 2285 O O . PHE A 1 290 ? 8.683 7.102 11.045 1.00 50.75 290 PHE A O 1
ATOM 2292 N N . ALA A 1 291 ? 9.057 7.456 13.244 1.00 35.50 291 ALA A N 1
ATOM 2293 C CA . ALA A 1 291 ? 9.531 8.845 13.185 1.00 35.50 291 ALA A CA 1
ATOM 2294 C C . ALA A 1 291 ? 11.032 8.992 13.384 1.00 35.50 291 ALA A C 1
ATOM 2296 O O . ALA A 1 291 ? 11.538 8.470 14.393 1.00 35.50 291 ALA A O 1
#

Secondary structure (DSSP, 8-state):
--SHHHHHHT-HHHHHHHHHHHHTTS-HHHHHHHHHHHHHHT--SSHHHHHHHHHHHHHHHHHHHHGGGHHHHHHHHHHHHHHH--TTPPP---SPPPPPTT---SHHHHHHHHHHT-HHHHHHHHHHHTTSTTHHHHHHHHHHS--HHHHHHHHHHHHHHHHHHHH-HHHHHHHHHHHHHHHHH------PPBTTHHHHHHHTTT-HHHHHHHHHHHHHHHHT-----BPPPPPPP---PPPPPPP-HHHHHHHHHHHHHHHHHHT-THHHHHHHHHHHH-SSGGGTS--

Sequence (291 aa):
MNLYEPLLERDESGIRAAIHEFRRNHTSDALFAAVAQFAVLAYAPSQHAKHAVICCRSAWDIRDQLGNRFDDLVTECAIYAAMSRQPWSEPPITDPPAIDATQRGDIEELRESVAAGDRLRAERWLAKRYRDPDFLRDYFAVASDDYEDFGHKLIVAVAASKLASIFGDKGAFATLRIGVWEMTAYRGNAEQPRDDVVATMIANRGDMESAHAVFHYDAMRVAGLPLTLHPLPASGERDGVRGLPIYRLARDYGAYLKSFSVAHRLGDDRIIAAAKYNLDHAPSFEEFSFA

Foldseek 3Di:
DDLCVCLQVLPLVVNVVSLVVVVVPDPLLVLLLVLLLLLLQLADQDPQSLLLLLQSLLLVLCVVVCPVCSSVSSSLSSSSSSVSRDPPRDGRDQDQDDADPPLPLDLVQLLVCLQVLPLNSNSSSCVVPVPPPCSLLSCLVLLQQFCPVNSSLLLQQLSLCVSCVSVDPSCNSSSNSSSSNNSSVDNHDDDAAEPPLVVVCLVVLNWPNSLSSLSNVLSCVSSVHDRDYDYDDDDDDDDDDDDDDDDDPSQLVSLLSSQVSSCVVVVHCSSNRSLVRCVVDPPDCVRRGVD

pLDDT: mean 81.8, std 16.67, range [33.31, 97.31]

Radius of gyration: 18.91 Å; chains: 1; bounding box: 46×41×56 Å